Protein AF-A0A833LKT5-F1 (afdb_monomer)

Foldseek 3Di:
DEAPDKDFLQADDDDDDQFPDPPPPPPPDPDPDDPVSVVVLVVQLVVQLVVCVVVVADNVRSNCSHPVVDMDGPVVCCVRRVDPDHANDPQRVLVSQAQDWDQDPNDTDGDHRNPDDDDDDDDDPVSVVVVQLLQLQLLVVLCVLLVVLCVVCVVDPPPCPSNVSNPVSNVSSVVNLVNAQFRVVLVVLLVQLLVLLSVCLVDPDPCPSVVSSLVSNLSSQQRGGDDDPDPDPRHHDPVSSVVVSVVSSCVSVVSVVVVVVVVPPDPPDDFVVLAFFKWFFQDAAQQWGWTATPNDIAIEGEDRDDDGGFIWGFHHDDPRYTYIDRD

Sequence (327 aa):
MAPGTNLGAATPIQMGGFPGLPQPKDDKKEAEPSTAEKKAINDTLAFLRSLAQLRGRDVAFAEKAVREAATLTAEEAFKQGVVEILATDIGDLLRQADGRRVSAAGKERLLATRDAAITHVVPDWRARFLAIIANPNVAFILFLIGVYGILFEFYSPGNFFPGTIGGIALILALVSLSLLPVEYGALGLLVLGIVLMAAEAFTPGIGALGIGGLIAFLIGAFFLFEPEGSTIDLRVSLPLILGAGAVCAGLSFGVLAAALRARRRPPVGGAEELLESTGTVLDWQDGRGRILVHGEIWTARGAAALKAGDRVRIVSRDGLTLAIEPA

Radius of gyration: 38.4 Å; Cα contacts (8 Å, |Δi|>4): 460; chains: 1; bounding box: 78×48×112 Å

Solvent-accessible surface area (backbone atoms only — not comparable to full-atom values): 17968 Å² total; per-residue (Å²): 77,39,82,94,41,72,52,58,53,59,44,81,70,88,88,80,74,76,70,83,62,83,68,75,76,82,72,88,60,89,70,75,73,48,77,65,52,51,48,51,45,52,51,51,34,54,51,44,31,51,53,19,58,78,67,75,30,42,41,68,56,40,41,36,12,32,77,67,44,36,69,37,46,38,66,55,25,44,76,60,42,65,44,94,53,79,26,88,47,72,70,50,40,29,57,73,44,36,74,39,76,43,80,56,95,92,37,82,41,73,37,78,34,77,86,55,86,84,78,86,85,70,82,50,73,64,55,52,50,52,55,49,41,60,30,46,55,50,22,50,51,26,35,50,48,10,54,51,17,42,50,50,24,72,76,45,76,88,51,69,60,41,31,51,54,4,52,54,27,32,54,52,15,53,55,18,49,74,72,44,60,60,28,59,62,22,47,50,32,24,52,48,7,54,50,30,30,54,47,39,77,77,43,99,68,94,49,58,45,35,52,53,9,51,52,32,25,52,54,9,50,59,45,27,30,54,60,83,90,52,96,59,87,50,47,47,52,64,71,57,53,53,50,51,50,49,53,53,48,51,50,46,53,48,51,49,52,50,52,54,51,59,71,67,45,75,73,90,71,60,80,69,58,52,45,74,33,70,28,35,32,65,44,60,55,85,25,35,36,35,29,41,42,97,89,43,84,39,42,33,36,42,68,59,88,57,52,62,70,41,57,28,27,29,75,45,74,58,91,80,33,33,34,38,41,84,97

pLDDT: mean 84.65, std 14.1, range [32.59, 97.0]

Mean predicted aligned error: 14.03 Å

Structure (mmCIF, N/CA/C/O backbone):
data_AF-A0A833LKT5-F1
#
_entry.id   AF-A0A833LKT5-F1
#
loop_
_atom_site.group_PDB
_atom_site.id
_atom_site.type_symbol
_atom_site.label_atom_id
_atom_site.label_alt_id
_atom_site.label_comp_id
_atom_site.label_asym_id
_atom_site.label_entity_id
_atom_site.label_seq_id
_atom_site.pdbx_PDB_ins_code
_atom_site.Cartn_x
_atom_site.Cartn_y
_atom_site.Cartn_z
_atom_site.occupancy
_atom_site.B_iso_or_equiv
_atom_site.auth_seq_id
_atom_site.auth_comp_id
_atom_site.auth_asym_id
_atom_site.auth_atom_id
_atom_site.pdbx_PDB_model_num
ATOM 1 N N . MET A 1 1 ? -15.474 -5.951 30.076 1.00 94.19 1 MET A N 1
ATOM 2 C CA . MET A 1 1 ? -14.076 -5.909 29.588 1.00 94.19 1 MET A CA 1
ATOM 3 C C . MET A 1 1 ? -13.406 -7.243 29.848 1.00 94.19 1 MET A C 1
ATOM 5 O O . MET A 1 1 ? -13.806 -7.912 30.793 1.00 94.19 1 MET A O 1
ATOM 9 N N . ALA A 1 2 ? -12.421 -7.622 29.033 1.00 94.38 2 ALA A N 1
ATOM 10 C CA . ALA A 1 2 ? -11.589 -8.796 29.296 1.00 94.38 2 ALA A CA 1
ATOM 11 C C . ALA A 1 2 ? -10.355 -8.414 30.135 1.00 94.38 2 ALA A C 1
ATOM 13 O O . ALA A 1 2 ? -9.862 -7.290 29.986 1.00 94.38 2 ALA A O 1
ATOM 14 N N . PRO A 1 3 ? -9.838 -9.294 31.011 1.00 93.56 3 PRO A N 1
ATOM 15 C CA . PRO A 1 3 ? -8.573 -9.050 31.705 1.00 93.56 3 PRO A CA 1
ATOM 16 C C . PRO A 1 3 ? -7.436 -8.717 30.725 1.00 93.56 3 PRO A C 1
ATOM 18 O O . PRO A 1 3 ? -7.368 -9.281 29.636 1.00 93.56 3 PRO A O 1
ATOM 21 N N . GLY A 1 4 ? -6.563 -7.776 31.096 1.00 91.44 4 GLY A N 1
ATOM 22 C CA . GLY A 1 4 ? -5.471 -7.300 30.231 1.00 91.44 4 GLY A CA 1
ATOM 23 C C . GLY A 1 4 ? -5.870 -6.260 29.172 1.00 91.44 4 GLY A C 1
ATOM 24 O O . GLY A 1 4 ? -5.022 -5.853 28.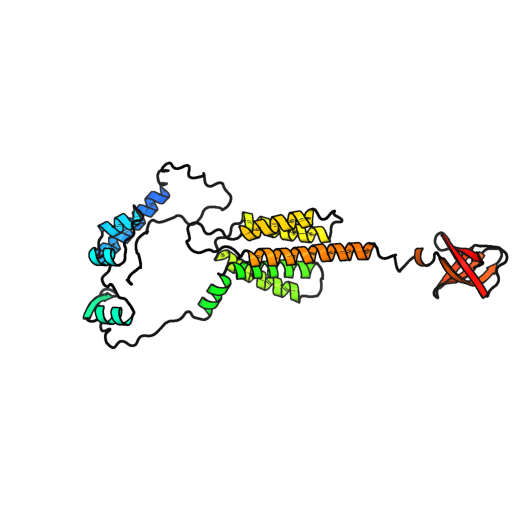385 1.00 91.44 4 GLY A O 1
ATOM 25 N N . THR A 1 5 ? -7.128 -5.802 29.150 1.00 94.38 5 THR A N 1
ATOM 26 C CA . THR A 1 5 ? -7.574 -4.683 28.294 1.00 94.38 5 THR A CA 1
ATOM 27 C C . THR A 1 5 ? -7.574 -3.350 29.047 1.00 94.38 5 THR A C 1
ATOM 29 O O . THR A 1 5 ? -7.576 -3.319 30.282 1.00 94.38 5 THR A O 1
ATOM 32 N N . ASN A 1 6 ? -7.577 -2.242 28.305 1.00 93.44 6 ASN A N 1
ATOM 33 C CA . ASN A 1 6 ? -7.626 -0.879 28.833 1.00 93.44 6 ASN A CA 1
ATOM 34 C C . ASN A 1 6 ? -8.746 -0.059 28.168 1.00 93.44 6 ASN A C 1
ATOM 36 O O . ASN A 1 6 ? -9.311 -0.462 27.150 1.00 93.44 6 ASN A O 1
ATOM 40 N N . LEU A 1 7 ? -9.112 1.063 28.790 1.00 92.69 7 LEU A N 1
ATOM 41 C CA . LEU A 1 7 ? -10.062 2.040 28.248 1.00 92.69 7 LEU A CA 1
ATOM 42 C C . LEU A 1 7 ? -9.669 3.464 28.666 1.00 92.69 7 LEU A C 1
ATOM 44 O O . LEU A 1 7 ? -9.005 3.641 29.686 1.00 92.69 7 LEU A O 1
ATOM 48 N N . GLY A 1 8 ? -10.107 4.475 27.916 1.00 92.38 8 GLY A N 1
ATOM 49 C CA . GLY A 1 8 ? -9.803 5.883 28.187 1.00 92.38 8 GLY A CA 1
ATOM 50 C C . GLY A 1 8 ? -9.151 6.550 26.982 1.00 92.38 8 GLY A C 1
ATOM 51 O O . GLY A 1 8 ? -9.550 6.252 25.859 1.00 92.38 8 GLY A O 1
ATOM 52 N N . ALA A 1 9 ? -8.178 7.436 27.223 1.00 89.06 9 ALA A N 1
ATOM 53 C CA . ALA A 1 9 ? -7.444 8.182 26.191 1.00 89.06 9 ALA A CA 1
ATOM 54 C C . ALA A 1 9 ? -8.375 8.803 25.129 1.00 89.06 9 ALA A C 1
ATOM 56 O O . ALA A 1 9 ? -8.204 8.615 23.929 1.00 89.06 9 ALA A O 1
ATOM 57 N N . ALA A 1 10 ? -9.397 9.525 25.590 1.00 89.00 10 ALA A N 1
ATOM 58 C CA . ALA A 1 10 ? -10.459 10.078 24.751 1.00 89.00 10 ALA A CA 1
ATOM 59 C C . ALA A 1 10 ? -10.218 11.550 24.372 1.00 89.00 10 ALA A C 1
ATOM 61 O O . ALA A 1 10 ? -11.156 12.267 24.020 1.00 89.00 10 ALA A O 1
ATOM 62 N N . THR A 1 11 ? -8.978 12.027 24.491 1.00 87.88 11 THR A N 1
ATOM 63 C CA . THR A 1 11 ? -8.600 13.383 24.088 1.00 87.88 11 THR A CA 1
ATOM 64 C C . THR A 1 11 ? -8.736 13.515 22.568 1.00 87.88 11 THR A C 1
ATOM 66 O O . THR A 1 11 ? -8.118 12.735 21.840 1.00 87.88 11 THR A O 1
ATOM 69 N N . PRO A 1 12 ? -9.537 14.469 22.057 1.00 84.81 12 PRO A N 1
ATOM 70 C CA . PRO A 1 12 ? -9.685 14.655 20.622 1.00 84.81 12 PRO A CA 1
ATOM 71 C C . PRO A 1 12 ? -8.367 15.154 20.026 1.00 84.81 12 PRO A C 1
ATOM 73 O O . PRO A 1 12 ? -7.816 16.155 20.480 1.00 84.81 12 PRO A O 1
ATOM 76 N N . ILE A 1 13 ? -7.887 14.467 18.992 1.00 79.06 13 ILE A N 1
ATOM 77 C CA . ILE A 1 13 ? -6.723 14.872 18.202 1.00 79.06 13 ILE A CA 1
ATOM 78 C C . ILE A 1 13 ? -7.181 15.346 16.826 1.00 79.06 13 ILE A C 1
ATOM 80 O O . ILE A 1 13 ? -8.109 14.790 16.233 1.00 79.06 13 ILE A O 1
ATOM 84 N N . GLN A 1 14 ? -6.544 16.394 16.313 1.00 67.38 14 GLN A N 1
ATOM 85 C CA . GLN A 1 14 ? -6.834 16.891 14.977 1.00 67.38 14 GLN A CA 1
ATOM 86 C C . GLN A 1 14 ? -6.119 16.009 13.947 1.00 67.38 14 GLN A C 1
ATOM 88 O O . GLN A 1 14 ? -4.921 16.138 13.732 1.00 67.38 14 GLN A O 1
ATOM 93 N N . MET A 1 15 ? -6.866 15.108 13.310 1.00 53.25 15 MET A N 1
ATOM 94 C CA . MET A 1 15 ? -6.391 14.335 12.160 1.00 53.25 15 MET A CA 1
ATOM 95 C C . MET A 1 15 ? -6.479 15.219 10.912 1.00 53.25 15 MET A C 1
ATOM 97 O O . MET A 1 15 ? -7.568 15.411 10.369 1.00 53.25 15 MET A O 1
ATOM 101 N N . GLY A 1 16 ? -5.357 15.797 10.480 1.00 41.69 16 GLY A N 1
ATOM 102 C CA . GLY A 1 16 ? -5.285 16.557 9.230 1.00 41.69 16 GLY A CA 1
ATOM 103 C C . GLY A 1 16 ? -4.491 17.857 9.325 1.00 41.69 16 GLY A C 1
ATOM 104 O O . GLY A 1 16 ? -5.027 18.907 9.681 1.00 41.69 16 GLY A O 1
ATOM 105 N N . GLY A 1 17 ? -3.232 17.784 8.902 1.00 47.22 17 GLY A N 1
ATOM 106 C CA . GLY A 1 17 ? -2.436 18.897 8.387 1.00 47.22 17 GLY A CA 1
ATOM 107 C C . GLY A 1 17 ? -1.942 18.544 6.980 1.00 47.22 17 GLY A C 1
ATOM 108 O O . GLY A 1 17 ? -1.921 17.372 6.614 1.00 47.22 17 GLY A O 1
ATOM 109 N N . PHE A 1 18 ? -1.577 19.535 6.160 1.00 34.91 18 PHE A N 1
ATOM 110 C CA . PHE A 1 18 ? -0.905 19.253 4.886 1.00 34.91 18 PHE A CA 1
ATOM 111 C C . PHE A 1 18 ? 0.461 18.607 5.174 1.00 34.91 18 PHE A C 1
ATOM 113 O O . PHE A 1 18 ? 1.295 19.263 5.808 1.00 34.91 18 PHE A O 1
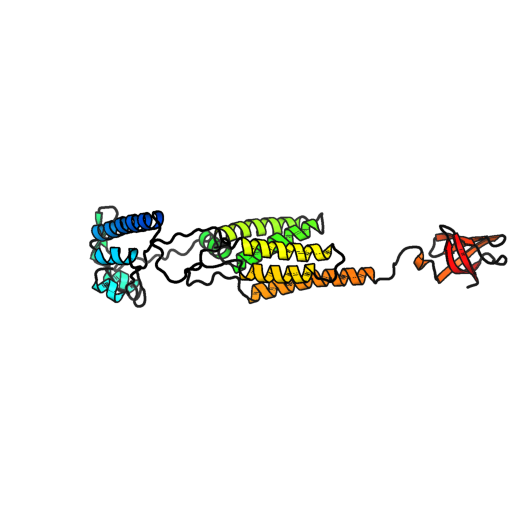ATOM 120 N N . PRO A 1 19 ? 0.721 17.374 4.706 1.00 40.34 19 PRO A N 1
ATOM 121 C CA . PRO A 1 19 ? 2.006 16.730 4.923 1.00 40.34 19 PRO A CA 1
ATOM 122 C C . PRO A 1 19 ? 3.091 17.454 4.115 1.00 40.34 19 PRO A C 1
ATOM 124 O O . PRO A 1 19 ? 2.941 17.653 2.906 1.00 40.34 19 PRO A O 1
ATOM 127 N N . GLY A 1 20 ? 4.159 17.910 4.776 1.00 44.09 20 GLY A N 1
ATOM 128 C CA . GLY A 1 20 ? 5.310 18.560 4.129 1.00 44.09 20 GLY A CA 1
ATOM 129 C C . GLY A 1 20 ? 5.506 20.058 4.399 1.00 44.09 20 GLY A C 1
ATOM 130 O O . GLY A 1 20 ? 6.539 20.604 4.009 1.00 44.09 20 GLY A O 1
ATOM 131 N N . LEU A 1 21 ? 4.598 20.732 5.113 1.00 37.53 21 LEU A N 1
ATOM 132 C CA . LEU A 1 21 ? 5.006 21.927 5.861 1.00 37.53 21 LEU A CA 1
ATOM 133 C C . LEU A 1 21 ? 5.737 21.443 7.117 1.00 37.53 21 LEU A C 1
ATOM 135 O O . LEU A 1 21 ? 5.265 20.484 7.730 1.00 37.53 21 LEU A O 1
ATOM 139 N N . PRO A 1 22 ? 6.866 22.056 7.522 1.00 33.09 22 PRO A N 1
ATOM 140 C CA . PRO A 1 22 ? 7.436 21.759 8.820 1.00 33.09 22 PRO A CA 1
ATOM 141 C C . PRO A 1 22 ? 6.351 22.055 9.855 1.00 33.09 22 PRO A C 1
ATOM 143 O O . PRO A 1 22 ? 6.051 23.221 10.120 1.00 33.09 22 PRO A O 1
ATOM 146 N N . GLN A 1 23 ? 5.750 21.009 10.428 1.00 41.81 23 GLN A N 1
ATOM 147 C CA . GLN A 1 23 ? 5.179 21.144 11.755 1.00 41.81 23 GLN A CA 1
ATOM 148 C C . GLN A 1 23 ? 6.336 21.689 12.597 1.00 41.81 23 GLN A C 1
ATOM 150 O O . GLN A 1 23 ? 7.443 21.132 12.514 1.00 41.81 23 GLN A O 1
ATOM 155 N N . PRO A 1 24 ? 6.169 22.834 13.284 1.00 32.59 24 PRO A N 1
ATOM 156 C CA . PRO A 1 24 ? 7.215 23.312 14.164 1.00 32.59 24 PRO A CA 1
ATOM 157 C C . PRO A 1 24 ? 7.549 22.135 15.067 1.00 32.59 24 PRO A C 1
ATOM 159 O O . PRO A 1 24 ? 6.656 21.579 15.700 1.00 32.59 24 PRO A O 1
ATOM 162 N N . LYS A 1 25 ? 8.810 21.683 15.019 1.00 35.56 25 LYS A N 1
ATOM 163 C CA . LYS A 1 25 ? 9.300 20.665 15.940 1.00 35.56 25 LYS A CA 1
ATOM 164 C C . LYS A 1 25 ? 8.821 21.100 17.313 1.00 35.56 25 LYS A C 1
ATOM 166 O O . LYS A 1 25 ? 9.143 22.216 17.720 1.00 35.56 25 LYS A O 1
ATOM 171 N N . ASP A 1 26 ? 8.033 20.249 17.962 1.00 39.25 26 ASP A N 1
ATOM 172 C CA . ASP A 1 26 ? 7.662 20.406 19.358 1.00 39.25 26 ASP A CA 1
ATOM 173 C C . ASP A 1 26 ? 8.947 20.349 20.189 1.00 39.25 26 ASP A C 1
ATOM 175 O O . ASP A 1 26 ? 9.343 19.329 20.760 1.00 39.25 26 ASP A O 1
ATOM 179 N N . ASP A 1 27 ? 9.634 21.485 20.238 1.00 34.91 27 ASP A N 1
ATOM 180 C CA . ASP A 1 27 ? 10.618 21.817 21.241 1.00 34.91 27 ASP A CA 1
ATOM 181 C C . ASP A 1 27 ? 9.855 21.957 22.555 1.00 34.91 27 ASP A C 1
ATOM 183 O O . ASP A 1 27 ? 9.524 23.061 22.966 1.00 34.91 27 ASP A O 1
ATOM 187 N N . LYS A 1 28 ? 9.544 20.813 23.181 1.00 39.94 28 LYS A N 1
ATOM 188 C CA . LYS A 1 28 ? 9.267 20.590 24.613 1.00 39.94 28 LYS A CA 1
ATOM 189 C C . LYS A 1 28 ? 8.954 21.847 25.443 1.00 39.94 28 LYS A C 1
ATOM 191 O O . LYS A 1 28 ? 9.624 22.125 26.440 1.00 39.94 28 LYS A O 1
ATOM 196 N N . LYS A 1 29 ? 7.914 22.579 25.065 1.00 35.50 29 LYS A N 1
ATOM 197 C CA . LYS A 1 29 ? 7.266 23.622 25.853 1.00 35.50 29 LYS A CA 1
ATOM 198 C C . LYS A 1 29 ? 5.806 23.572 25.470 1.00 35.50 29 LYS A C 1
ATOM 200 O O . LYS A 1 29 ? 5.492 23.688 24.295 1.00 35.50 29 LYS A O 1
ATOM 205 N N . GLU A 1 30 ? 4.967 23.342 26.471 1.00 40.84 30 GLU A N 1
ATOM 206 C CA . GLU A 1 30 ? 3.508 23.338 26.404 1.00 40.84 30 GLU A CA 1
ATOM 207 C C . GLU A 1 30 ? 3.017 24.511 25.544 1.00 40.84 30 GLU A C 1
ATOM 209 O O . GLU A 1 30 ? 2.895 25.642 26.016 1.00 40.84 30 GLU A O 1
ATOM 214 N N . ALA A 1 31 ? 2.786 24.262 24.253 1.00 51.91 31 ALA A N 1
ATOM 215 C CA . ALA A 1 31 ? 2.048 25.189 23.424 1.00 51.91 31 ALA A CA 1
ATOM 216 C C . ALA A 1 31 ? 0.627 25.193 23.985 1.00 51.91 31 ALA A C 1
ATOM 218 O O . ALA A 1 31 ? -0.001 24.139 24.106 1.00 51.91 31 ALA A O 1
ATOM 219 N N . GLU A 1 32 ? 0.144 26.362 24.411 1.00 59.94 32 GLU A N 1
ATOM 220 C CA . GLU A 1 32 ? -1.237 26.473 24.857 1.00 59.94 32 GLU A CA 1
ATOM 221 C C . GLU A 1 32 ? -2.169 25.932 23.766 1.00 59.94 32 GLU A C 1
ATOM 223 O O . GLU A 1 32 ? -2.012 26.322 22.604 1.00 59.94 32 GLU A O 1
ATOM 228 N N . PRO A 1 33 ? -3.157 25.090 24.124 1.00 64.56 33 PRO A N 1
ATOM 229 C CA . PRO A 1 33 ? -4.022 24.490 23.129 1.00 64.56 33 PRO A CA 1
ATOM 230 C C . PRO A 1 33 ? -4.726 25.588 22.338 1.00 64.56 33 PRO A C 1
ATOM 232 O O . PRO A 1 33 ? -5.210 26.580 22.909 1.00 64.56 33 PRO A O 1
ATOM 235 N N . SER A 1 34 ? -4.767 25.428 21.018 1.00 78.56 34 SER A N 1
ATOM 236 C CA . SER A 1 34 ? -5.376 26.412 20.132 1.00 78.56 34 SER A CA 1
ATOM 237 C C . SER A 1 34 ? -6.845 26.635 20.510 1.00 78.56 34 SER A C 1
ATOM 239 O O . SER A 1 34 ? -7.502 25.795 21.130 1.00 78.56 34 SER A O 1
ATOM 241 N N . THR A 1 35 ? -7.422 27.779 20.133 1.00 79.00 35 THR A N 1
ATOM 242 C CA . THR A 1 35 ? -8.847 28.046 20.406 1.00 79.00 35 THR A CA 1
ATOM 243 C C . THR A 1 35 ? -9.757 26.958 19.817 1.00 79.00 35 THR A C 1
ATOM 245 O O . THR A 1 35 ? -10.810 26.670 20.385 1.00 79.00 35 THR A O 1
ATOM 248 N N . ALA A 1 36 ? -9.358 26.336 18.701 1.00 80.31 36 ALA A N 1
ATOM 249 C CA . ALA A 1 36 ? -10.074 25.215 18.099 1.00 80.31 36 ALA A CA 1
ATOM 250 C C . ALA A 1 36 ? -9.958 23.936 18.947 1.00 80.31 36 ALA A C 1
ATOM 252 O O . ALA A 1 36 ? -10.982 23.331 19.258 1.00 80.31 36 ALA A O 1
ATOM 253 N N . GLU A 1 37 ? -8.756 23.581 19.408 1.00 81.38 37 GLU A N 1
ATOM 254 C CA . GLU A 1 37 ? -8.536 22.440 20.312 1.00 81.38 37 GLU A CA 1
ATOM 255 C C . GLU A 1 37 ? -9.285 22.609 21.634 1.00 81.38 37 GLU A C 1
ATOM 257 O 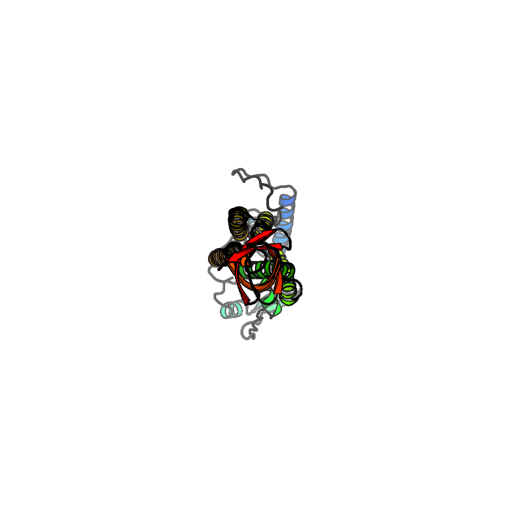O . GLU A 1 37 ? -9.997 21.705 22.064 1.00 81.38 37 GLU A O 1
ATOM 262 N N . LYS A 1 38 ? -9.216 23.795 22.254 1.00 85.88 38 LYS A N 1
ATOM 263 C CA . LYS A 1 38 ? -9.964 24.108 23.483 1.00 85.88 38 LYS A CA 1
ATOM 264 C C . LYS A 1 38 ? -11.472 23.907 23.279 1.00 85.88 38 LYS A C 1
ATOM 266 O O . LYS A 1 38 ? -12.146 23.396 24.173 1.00 85.88 38 LYS A O 1
ATOM 271 N N . LYS A 1 39 ? -12.019 24.279 22.113 1.00 87.19 39 LYS A N 1
ATOM 272 C CA . LYS A 1 39 ? -13.432 24.030 21.774 1.00 87.19 39 LYS A CA 1
ATOM 273 C C . LYS A 1 39 ? -13.727 22.539 21.614 1.00 87.19 39 LYS A C 1
ATOM 275 O O . LYS A 1 39 ? -14.688 22.072 22.216 1.00 87.19 39 LYS A O 1
ATOM 280 N N . ALA A 1 40 ? -12.901 21.807 20.869 1.00 88.56 40 ALA A N 1
ATOM 281 C CA . ALA A 1 40 ? -13.071 20.369 20.656 1.00 88.56 40 ALA A CA 1
ATOM 282 C C . ALA A 1 40 ? -13.003 19.577 21.974 1.00 88.56 40 ALA A C 1
ATOM 284 O O . ALA A 1 40 ? -13.847 18.715 22.221 1.00 88.56 40 ALA A O 1
ATOM 285 N N . ILE A 1 41 ? -12.053 19.912 22.853 1.00 89.69 41 ILE A N 1
ATOM 286 C CA . ILE A 1 41 ? -11.917 19.324 24.192 1.00 89.69 41 ILE A CA 1
ATOM 287 C C . ILE A 1 41 ? -13.172 19.589 25.022 1.00 89.69 41 ILE A C 1
ATOM 289 O O . ILE A 1 41 ? -13.723 18.659 25.603 1.00 89.69 41 ILE A O 1
ATOM 293 N N . ASN A 1 42 ? -13.642 20.838 25.080 1.00 91.06 42 ASN A N 1
ATOM 294 C CA . ASN A 1 42 ? -14.810 21.185 25.891 1.00 91.06 42 ASN A CA 1
ATOM 295 C C . ASN A 1 42 ? -16.102 20.533 25.372 1.00 91.06 42 ASN A C 1
ATOM 297 O O . ASN A 1 42 ? -16.922 20.105 26.182 1.00 91.06 42 ASN A O 1
ATOM 301 N N . ASP A 1 43 ? -16.272 20.423 24.053 1.00 92.62 43 ASP A N 1
ATOM 302 C CA . ASP A 1 43 ? -17.422 19.744 23.444 1.00 92.62 43 ASP A CA 1
ATOM 303 C C . ASP A 1 43 ? -17.397 18.232 23.726 1.00 92.62 43 ASP A C 1
ATOM 305 O O . ASP A 1 43 ? -18.354 17.670 24.263 1.00 92.62 43 ASP A O 1
ATOM 309 N N . THR A 1 44 ? -16.246 17.590 23.497 1.00 92.88 44 THR A N 1
ATOM 310 C CA . THR A 1 44 ? -16.031 16.161 23.789 1.00 92.88 44 THR A CA 1
ATOM 311 C C . THR A 1 44 ? -16.238 15.858 25.273 1.00 92.88 44 THR A C 1
ATOM 313 O O . THR A 1 44 ? -16.865 14.859 25.632 1.00 92.88 44 THR A O 1
ATOM 316 N N . LEU A 1 45 ? -15.759 16.745 26.149 1.00 93.44 45 LEU A N 1
ATOM 317 C CA . LEU A 1 45 ? -15.949 16.649 27.590 1.00 93.44 45 LEU A CA 1
ATOM 318 C C . LEU A 1 45 ? -17.431 16.710 27.968 1.00 93.44 45 LEU A C 1
ATOM 320 O O . LEU A 1 45 ? -17.899 15.863 28.729 1.00 93.44 45 LEU A O 1
ATOM 324 N N . ALA A 1 46 ? -18.170 17.695 27.451 1.00 93.25 46 ALA A N 1
ATOM 325 C CA . ALA A 1 46 ? -19.600 17.827 27.710 1.00 93.25 46 ALA A CA 1
ATOM 326 C C . ALA A 1 46 ? -20.363 16.578 27.240 1.00 93.25 46 ALA A C 1
ATOM 328 O O . ALA A 1 46 ? -21.201 16.046 27.974 1.00 93.25 46 ALA A O 1
ATOM 329 N N . PHE A 1 47 ? -20.011 16.061 26.061 1.00 94.25 47 PHE A N 1
ATOM 330 C CA . PHE A 1 47 ? -20.593 14.850 25.502 1.00 94.25 47 PHE A CA 1
ATOM 331 C C . PHE A 1 47 ? -20.326 13.613 26.373 1.00 94.25 47 PHE A C 1
ATOM 333 O O . PHE A 1 47 ? -21.278 12.972 26.826 1.00 94.25 47 PHE A O 1
ATOM 340 N N . LEU A 1 48 ? -19.064 13.300 26.686 1.00 93.25 48 LEU A N 1
ATOM 341 C CA . LEU A 1 48 ? -18.719 12.128 27.502 1.00 93.25 48 LEU A CA 1
ATOM 342 C C . LEU A 1 48 ? -19.274 12.216 28.924 1.00 93.25 48 LEU A C 1
ATOM 344 O O . LEU A 1 48 ? -19.779 11.224 29.452 1.00 93.25 48 LEU A O 1
ATOM 348 N N . ARG A 1 49 ? -19.270 13.412 29.520 1.00 93.88 49 ARG A N 1
ATOM 349 C CA . ARG A 1 49 ? -19.913 13.668 30.812 1.00 93.88 49 ARG A CA 1
ATOM 350 C C . ARG A 1 49 ? -21.411 13.377 30.767 1.00 93.88 49 ARG A C 1
ATOM 352 O O . ARG A 1 49 ? -21.918 12.713 31.670 1.00 93.88 49 ARG A O 1
ATOM 359 N N . SER A 1 50 ? -22.108 13.825 29.721 1.00 94.25 50 SER A N 1
ATOM 360 C CA . SER A 1 50 ? -23.544 13.567 29.556 1.00 94.25 50 SER A CA 1
ATOM 361 C C . SER A 1 50 ? -23.852 12.069 29.430 1.00 94.25 50 SER A C 1
ATOM 363 O O . SER A 1 50 ? -24.799 11.581 30.046 1.00 94.25 50 SER A O 1
ATOM 365 N N . LEU A 1 51 ? -23.010 11.311 28.716 1.00 92.62 51 LEU A N 1
ATOM 366 C CA . LEU A 1 51 ? -23.145 9.859 28.582 1.00 92.62 51 LEU A CA 1
ATOM 367 C C . LEU A 1 51 ? -22.889 9.136 29.904 1.00 92.62 51 LEU A C 1
ATOM 369 O O . LEU A 1 51 ? -23.651 8.236 30.263 1.00 92.62 51 LEU A O 1
ATOM 373 N N . ALA A 1 52 ? -21.852 9.542 30.642 1.00 92.88 52 ALA A N 1
ATOM 374 C CA . ALA A 1 52 ? -21.553 8.977 31.950 1.00 92.88 52 ALA A CA 1
ATOM 375 C C . ALA A 1 52 ? -22.719 9.204 32.924 1.00 92.88 52 ALA A C 1
ATOM 377 O O . ALA A 1 52 ? -23.169 8.261 33.569 1.00 92.88 52 ALA A O 1
ATOM 378 N N . GLN A 1 53 ? -23.287 10.413 32.956 1.00 93.69 53 GLN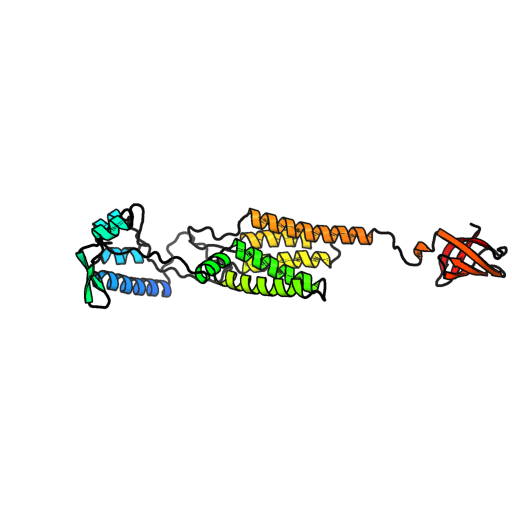 A N 1
ATOM 379 C CA . GLN A 1 53 ? -24.461 10.733 33.774 1.00 93.69 53 GLN A CA 1
ATOM 380 C C . GLN A 1 53 ? -25.695 9.922 33.365 1.00 93.69 53 GLN A C 1
ATOM 382 O O . GLN A 1 53 ? -26.346 9.326 34.221 1.00 93.69 53 GLN A O 1
ATOM 387 N N . LEU A 1 54 ? -25.984 9.841 32.062 1.00 90.81 54 LEU A N 1
ATOM 388 C CA . LEU A 1 54 ? -27.117 9.080 31.530 1.00 90.81 54 LEU A CA 1
ATOM 389 C C . LEU A 1 54 ? -27.045 7.590 31.899 1.00 90.81 54 LEU A C 1
ATOM 391 O O . LEU A 1 54 ? -28.073 6.933 32.046 1.00 90.81 54 LEU A O 1
ATOM 395 N N . ARG A 1 55 ? -25.830 7.046 32.024 1.00 89.56 55 ARG A N 1
ATOM 396 C CA . ARG A 1 55 ? -25.578 5.630 32.322 1.00 89.56 55 ARG A CA 1
ATOM 397 C C . ARG A 1 55 ? -25.206 5.361 33.784 1.00 89.56 55 ARG A C 1
ATOM 399 O O . ARG A 1 55 ? -24.945 4.207 34.111 1.00 89.56 55 ARG A O 1
ATOM 406 N N . GLY A 1 56 ? -25.179 6.383 34.644 1.00 90.62 56 GLY A N 1
ATOM 407 C CA . GLY A 1 56 ? -24.784 6.249 36.051 1.00 90.62 56 GLY A CA 1
ATOM 408 C C . GLY A 1 56 ? -23.335 5.780 36.244 1.00 90.62 56 GLY A C 1
ATOM 409 O O . GLY A 1 56 ? -23.066 4.972 37.129 1.00 90.62 56 GLY A O 1
ATOM 410 N N . ARG A 1 57 ? -22.420 6.233 35.382 1.00 93.38 57 ARG A N 1
ATOM 411 C CA . ARG A 1 57 ? -20.986 5.890 35.370 1.00 93.38 57 ARG A CA 1
ATOM 412 C C . ARG A 1 57 ? -20.143 6.992 36.008 1.00 93.38 57 ARG A C 1
ATOM 414 O O . ARG A 1 57 ? -20.632 8.104 36.206 1.00 93.38 57 ARG A O 1
ATOM 421 N N . ASP A 1 58 ? -18.876 6.694 36.300 1.00 93.81 58 ASP A N 1
ATOM 422 C CA . ASP A 1 58 ? -17.944 7.672 36.875 1.00 93.81 58 ASP A CA 1
ATOM 423 C C . ASP A 1 58 ? -17.723 8.859 35.923 1.00 93.81 58 ASP A C 1
ATOM 425 O O . ASP A 1 58 ? -17.051 8.776 34.890 1.00 93.81 58 ASP A O 1
ATOM 429 N N . VAL A 1 59 ? -18.313 9.989 36.302 1.00 94.19 59 VAL A N 1
ATOM 430 C CA . VAL A 1 59 ? -18.223 11.253 35.574 1.00 94.19 59 VAL A CA 1
ATOM 431 C C . VAL A 1 59 ? -16.838 11.884 35.713 1.00 94.19 59 VAL A C 1
ATOM 433 O O . VAL A 1 59 ? -16.364 12.521 34.774 1.00 94.19 59 VAL A O 1
ATOM 436 N N . ALA A 1 60 ? -16.184 11.714 36.865 1.00 94.06 60 ALA A N 1
ATOM 437 C CA . ALA A 1 60 ? -14.864 12.278 37.111 1.00 94.06 60 ALA A CA 1
ATOM 438 C C . ALA A 1 60 ? -13.816 11.582 36.242 1.00 94.06 60 ALA A C 1
ATOM 440 O O . ALA A 1 60 ? -12.958 12.247 35.660 1.00 94.06 60 ALA A O 1
ATOM 441 N N . PHE A 1 61 ? -13.918 10.259 36.088 1.00 94.38 61 PHE A N 1
ATOM 442 C CA . PHE A 1 61 ? -13.077 9.550 35.132 1.00 94.38 61 PHE A CA 1
ATOM 443 C C . PHE A 1 61 ? -13.346 9.997 33.690 1.00 94.38 61 PHE A C 1
ATOM 445 O O . PHE A 1 61 ? -12.392 10.262 32.963 1.00 94.38 61 PHE A O 1
ATOM 452 N N . ALA A 1 62 ? -14.612 10.136 33.277 1.00 92.38 62 ALA A N 1
ATOM 453 C CA . ALA A 1 62 ? -14.946 10.599 31.926 1.00 92.38 62 ALA A CA 1
ATOM 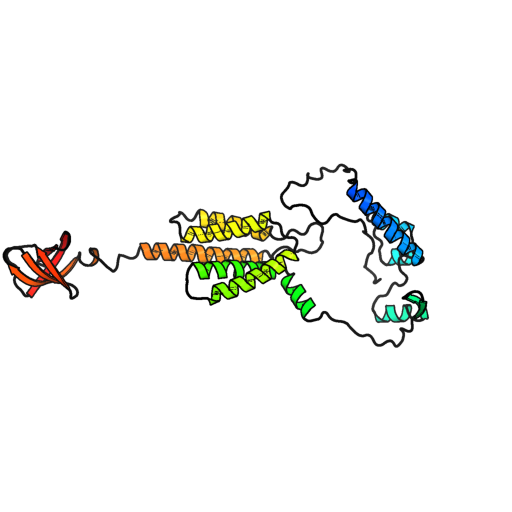454 C C . ALA A 1 62 ? -14.309 11.965 31.601 1.00 92.38 62 ALA A C 1
ATOM 456 O O . ALA A 1 62 ? -13.860 12.186 30.479 1.00 92.38 62 ALA A O 1
ATOM 457 N N . GLU A 1 63 ? -14.210 12.860 32.589 1.00 92.94 63 GLU A N 1
ATOM 458 C CA . GLU A 1 63 ? -13.513 14.138 32.442 1.00 92.94 63 GLU A CA 1
ATOM 459 C C . GLU A 1 63 ? -11.994 13.982 32.307 1.00 92.94 63 GLU A C 1
ATOM 461 O O . GLU A 1 63 ? -11.398 14.534 31.377 1.00 92.94 63 GLU A O 1
ATOM 466 N N . LYS A 1 64 ? -11.370 13.182 33.179 1.00 93.50 64 LYS A N 1
ATOM 467 C CA . LYS A 1 64 ? -9.928 12.894 33.119 1.00 93.50 64 LYS A CA 1
ATOM 468 C C . LYS A 1 64 ? -9.525 12.197 31.820 1.00 93.50 64 LYS A C 1
ATOM 470 O O . LYS A 1 64 ? -8.477 12.504 31.260 1.00 93.50 64 LYS A O 1
ATOM 475 N N . ALA A 1 65 ? -10.366 11.305 31.302 1.00 93.00 65 ALA A N 1
ATOM 476 C CA . ALA A 1 65 ? -10.119 10.597 30.050 1.00 93.00 65 ALA A CA 1
ATOM 477 C C . ALA A 1 65 ? -9.987 11.550 28.849 1.00 93.00 65 ALA A C 1
ATOM 479 O O . ALA A 1 65 ? -9.250 11.239 27.918 1.00 93.00 65 ALA A O 1
ATOM 480 N N . VAL A 1 66 ? -10.673 12.701 28.875 1.00 92.00 66 VAL A N 1
ATOM 481 C CA . VAL A 1 66 ? -10.611 13.720 27.814 1.00 92.00 66 VAL A CA 1
ATOM 482 C C . VAL A 1 66 ? -9.523 14.753 28.084 1.00 92.00 66 VAL A C 1
ATOM 484 O O . VAL A 1 66 ? -8.763 15.082 27.178 1.00 92.00 66 VAL A O 1
ATOM 487 N N . ARG A 1 67 ? -9.442 15.288 29.309 1.00 90.44 67 ARG A N 1
ATOM 488 C CA . ARG A 1 67 ? -8.509 16.379 29.642 1.00 90.44 67 ARG A CA 1
ATOM 489 C C . ARG A 1 67 ? -7.063 15.918 29.795 1.00 90.44 67 ARG A C 1
ATOM 491 O O . ARG A 1 67 ? -6.160 16.642 29.402 1.00 90.44 67 ARG A O 1
ATOM 498 N N . GLU A 1 68 ? -6.861 14.747 30.387 1.00 91.50 68 GLU A N 1
ATOM 499 C CA . GLU A 1 68 ? -5.545 14.244 30.804 1.00 91.50 68 GLU A CA 1
ATOM 500 C C . GLU A 1 68 ? -5.126 12.998 30.007 1.00 91.50 68 GLU A C 1
ATOM 502 O O . GLU A 1 68 ? -4.135 12.358 30.344 1.00 91.50 68 GLU A O 1
ATOM 507 N N . ALA A 1 69 ? -5.903 12.611 28.987 1.00 89.69 69 ALA A N 1
ATOM 508 C CA . ALA A 1 69 ? -5.747 11.349 28.262 1.00 89.69 69 ALA A CA 1
ATOM 509 C C . ALA A 1 69 ? -5.669 10.118 29.195 1.00 89.69 69 ALA A C 1
ATOM 511 O O . ALA A 1 69 ? -5.017 9.121 28.880 1.00 89.69 69 ALA A O 1
ATOM 512 N N . ALA A 1 70 ? -6.336 10.178 30.356 1.00 92.44 70 ALA A N 1
ATOM 513 C CA . ALA A 1 70 ? -6.246 9.137 31.371 1.00 92.44 70 ALA A CA 1
ATOM 514 C C . ALA A 1 70 ? -6.746 7.785 30.840 1.00 92.44 70 ALA A C 1
ATOM 516 O O . ALA A 1 70 ? -7.742 7.707 30.112 1.00 92.44 70 ALA A O 1
ATOM 517 N N . THR A 1 71 ? -6.070 6.711 31.243 1.00 93.38 71 THR A N 1
ATOM 518 C CA . THR A 1 71 ? -6.436 5.328 30.921 1.00 93.38 71 THR A CA 1
ATOM 519 C C . THR A 1 71 ? -6.612 4.520 32.199 1.00 93.38 71 THR A C 1
ATOM 521 O O . THR A 1 71 ? -5.961 4.790 33.206 1.00 93.38 71 THR A O 1
ATOM 524 N N . LEU A 1 72 ? -7.512 3.539 32.163 1.00 95.00 72 LEU A N 1
ATOM 525 C CA . LEU A 1 72 ? -7.711 2.566 33.234 1.00 95.00 72 LEU A CA 1
ATOM 526 C C . LEU A 1 72 ? -7.529 1.158 32.694 1.00 95.00 72 LEU A C 1
ATOM 528 O O . LEU A 1 72 ? -7.933 0.843 31.570 1.00 95.00 72 LEU A O 1
ATOM 532 N N . THR A 1 73 ? -6.980 0.290 33.534 1.00 95.94 73 THR A N 1
ATOM 533 C CA . THR A 1 73 ? -7.030 -1.157 33.322 1.00 95.94 73 THR A CA 1
ATOM 534 C C . THR A 1 73 ? -8.456 -1.678 33.516 1.00 95.94 73 THR A C 1
ATOM 536 O O . THR A 1 73 ? -9.283 -1.060 34.192 1.00 95.94 73 THR A O 1
ATOM 539 N N . ALA A 1 74 ? -8.758 -2.850 32.955 1.00 95.06 74 ALA A N 1
ATOM 540 C CA . ALA A 1 74 ? -10.068 -3.484 33.103 1.00 95.06 74 ALA A CA 1
ATOM 541 C C . ALA A 1 74 ? -10.506 -3.664 34.575 1.00 95.06 74 ALA A C 1
ATOM 543 O O . ALA A 1 74 ? -11.691 -3.541 34.888 1.00 95.06 74 ALA A O 1
ATOM 544 N N . GLU A 1 75 ? -9.560 -3.922 35.484 1.00 94.44 75 GLU A N 1
ATOM 545 C CA . GLU A 1 75 ? -9.829 -4.082 36.918 1.00 94.44 75 GLU A CA 1
ATOM 546 C C . GLU A 1 75 ? -10.145 -2.753 37.609 1.00 94.44 75 GLU A C 1
ATOM 548 O O . GLU A 1 75 ? -11.090 -2.674 38.394 1.00 94.44 75 GLU A O 1
ATOM 553 N N . GLU A 1 76 ? -9.375 -1.702 37.322 1.00 94.75 76 GLU A N 1
ATOM 554 C CA . GLU A 1 76 ? -9.619 -0.366 37.873 1.00 94.75 76 GLU A CA 1
ATOM 555 C C . GLU A 1 76 ? -10.934 0.204 37.354 1.00 94.75 76 GLU A C 1
ATOM 557 O O . GLU A 1 76 ? -11.723 0.728 38.136 1.00 94.75 76 GLU A O 1
ATOM 562 N N . ALA A 1 77 ? -11.208 0.030 36.060 1.00 94.69 77 ALA A N 1
ATOM 563 C CA . ALA A 1 77 ? -12.470 0.417 35.455 1.00 94.69 77 ALA A CA 1
ATOM 564 C C . ALA A 1 77 ? -13.654 -0.271 36.142 1.00 94.69 77 ALA A C 1
ATOM 566 O O . ALA A 1 77 ? -14.633 0.382 36.490 1.00 94.69 77 ALA A O 1
ATOM 567 N N . PHE A 1 78 ? -13.571 -1.577 36.395 1.00 94.62 78 PHE A N 1
ATOM 568 C CA . PHE A 1 78 ? -14.630 -2.282 37.113 1.00 94.62 78 PHE A CA 1
ATOM 569 C C . PHE A 1 78 ? -14.801 -1.750 38.548 1.00 94.62 78 PHE A C 1
ATOM 571 O O . PHE A 1 78 ? -15.922 -1.460 38.965 1.00 94.62 78 PHE A O 1
ATOM 578 N N . LYS A 1 79 ? -13.698 -1.543 39.283 1.00 94.50 79 LYS A N 1
ATOM 579 C CA . LYS A 1 79 ? -13.719 -1.013 40.660 1.00 94.50 79 LYS A CA 1
ATOM 580 C C . LYS A 1 79 ? -14.284 0.407 40.751 1.00 94.50 79 LYS A C 1
ATOM 582 O O . LYS A 1 79 ? -14.989 0.711 41.707 1.00 94.50 79 LYS A O 1
ATOM 587 N N . GLN A 1 80 ? -13.988 1.263 39.775 1.00 93.69 80 GLN A N 1
ATOM 588 C CA . GLN A 1 80 ? -14.447 2.656 39.730 1.00 93.69 80 GLN A CA 1
ATOM 589 C C . GLN A 1 80 ? -15.866 2.804 39.155 1.00 93.69 80 GLN A C 1
ATOM 591 O O . GLN A 1 80 ? -16.384 3.909 39.059 1.00 93.69 80 GLN A O 1
ATOM 596 N N . GLY A 1 81 ? -16.523 1.715 38.741 1.00 92.88 81 GLY A N 1
ATOM 597 C CA . GLY A 1 81 ? -17.841 1.793 38.102 1.00 92.88 81 GLY A CA 1
ATOM 598 C C . GLY A 1 81 ? -17.806 2.277 36.644 1.00 92.88 81 GLY A C 1
ATOM 599 O O . GLY A 1 81 ? -18.866 2.439 36.042 1.00 92.88 81 GLY A O 1
ATOM 600 N N . VAL A 1 82 ? -16.601 2.408 36.075 1.00 94.12 82 VAL A N 1
ATOM 601 C CA . VAL A 1 82 ? -16.219 2.321 34.648 1.00 94.12 82 VAL A CA 1
ATOM 602 C C . VAL A 1 82 ? -17.163 1.529 33.756 1.00 94.12 82 VAL A C 1
ATOM 604 O O . VAL A 1 82 ? -17.800 1.980 32.808 1.00 94.12 82 VAL A O 1
ATOM 607 N N . VAL A 1 83 ? -17.209 0.259 34.133 1.00 94.19 83 VAL A N 1
ATOM 608 C CA . VAL A 1 83 ? -17.798 -0.848 33.404 1.00 94.19 83 VAL A CA 1
ATOM 609 C C . VAL A 1 83 ? -18.469 -1.781 34.398 1.00 94.19 83 VAL A C 1
ATOM 611 O O . VAL A 1 83 ? -18.165 -1.799 35.588 1.00 94.19 83 VAL A O 1
ATOM 614 N N . GLU A 1 84 ? -19.398 -2.577 33.901 1.00 92.69 84 GLU A N 1
ATOM 615 C CA . GLU A 1 84 ? -20.295 -3.394 34.709 1.00 92.69 84 GLU A CA 1
ATOM 616 C C . GLU A 1 84 ? -19.807 -4.816 34.948 1.00 92.69 84 GLU A C 1
ATOM 618 O O . GLU A 1 84 ? -20.298 -5.482 35.865 1.00 92.69 84 GLU A O 1
ATOM 623 N N . ILE A 1 85 ? -18.968 -5.317 34.041 1.00 95.00 85 ILE A N 1
ATOM 624 C CA . ILE A 1 85 ? -18.611 -6.730 33.935 1.00 95.00 85 ILE A CA 1
ATOM 625 C C . ILE A 1 85 ? -17.148 -6.851 33.518 1.00 95.00 85 ILE A C 1
ATOM 627 O O . ILE A 1 85 ? -16.724 -6.286 32.501 1.00 95.00 85 ILE A O 1
ATOM 631 N N . LEU A 1 86 ? -16.409 -7.660 34.272 1.00 95.94 86 LEU A N 1
ATOM 632 C CA . LEU A 1 86 ? -15.117 -8.211 33.889 1.00 95.94 86 LEU A CA 1
ATOM 633 C C . LEU A 1 86 ? -15.335 -9.689 33.536 1.00 95.94 86 LEU A C 1
ATOM 635 O O . LEU A 1 86 ? -15.772 -10.448 34.395 1.00 95.94 86 LEU A O 1
ATOM 639 N N . ALA A 1 87 ? -15.084 -10.082 32.288 1.00 95.56 87 ALA A N 1
ATOM 640 C CA . ALA A 1 87 ? -15.364 -11.435 31.798 1.00 95.56 87 ALA A CA 1
ATOM 641 C C . ALA A 1 87 ? -14.197 -11.984 30.976 1.00 95.56 87 ALA A C 1
ATOM 643 O O . ALA A 1 87 ? -13.614 -11.256 30.174 1.00 95.56 87 ALA A O 1
ATOM 644 N N . THR A 1 88 ? -13.863 -13.261 31.154 1.00 95.25 88 THR A N 1
ATOM 645 C CA . THR A 1 88 ? -12.733 -13.912 30.458 1.00 95.25 88 THR A CA 1
ATOM 646 C C . THR A 1 88 ? -13.063 -14.342 29.035 1.00 95.25 88 THR A C 1
ATOM 648 O O . THR A 1 88 ? -12.178 -14.417 28.188 1.00 95.25 88 THR A O 1
ATOM 651 N N . ASP A 1 89 ? -14.335 -14.619 28.771 1.00 93.12 89 ASP A N 1
ATOM 652 C CA . ASP A 1 89 ? -14.836 -15.095 27.490 1.00 93.12 89 ASP A CA 1
ATOM 653 C C . ASP A 1 89 ? -16.316 -14.718 27.306 1.00 93.12 89 ASP A C 1
ATOM 655 O O . ASP A 1 89 ? -16.959 -14.143 28.191 1.00 93.12 89 ASP A O 1
ATOM 659 N N . ILE A 1 90 ? -16.862 -15.023 26.125 1.00 92.25 90 ILE A N 1
ATOM 660 C CA . ILE A 1 90 ? -18.256 -14.713 25.778 1.00 92.25 90 ILE A CA 1
ATOM 661 C C . ILE A 1 90 ? -19.233 -15.470 26.690 1.00 92.25 90 ILE A C 1
ATOM 663 O O . ILE A 1 90 ? -20.250 -14.909 27.088 1.00 92.25 90 ILE A O 1
ATOM 667 N N . GLY A 1 91 ? -18.936 -16.721 27.049 1.00 92.25 91 GLY A N 1
ATOM 668 C CA . GLY A 1 91 ? -19.801 -17.516 27.918 1.00 92.25 91 GLY A CA 1
ATOM 669 C C . GLY A 1 91 ? -19.881 -16.932 29.328 1.00 92.25 91 GLY A C 1
ATOM 670 O O . GLY A 1 91 ? -20.962 -16.840 29.905 1.00 92.25 91 GLY A O 1
ATOM 671 N N . ASP A 1 92 ? -18.751 -16.487 29.867 1.00 93.31 92 ASP A N 1
ATOM 672 C CA . ASP A 1 92 ? -18.678 -15.809 31.154 1.00 93.31 92 ASP A CA 1
ATOM 673 C C . ASP A 1 92 ? -19.410 -14.466 31.155 1.00 93.31 92 ASP A C 1
ATOM 675 O O . ASP A 1 92 ? -20.208 -14.194 32.054 1.00 93.31 92 ASP A O 1
ATOM 679 N N . LEU A 1 93 ? -19.246 -13.679 30.089 1.00 94.69 93 LEU A N 1
ATOM 680 C CA . LEU A 1 93 ? -19.994 -12.440 29.892 1.00 94.69 93 LEU A CA 1
ATOM 681 C C . LEU A 1 93 ? -21.508 -12.687 29.901 1.00 94.69 93 LEU A C 1
ATOM 683 O O . LEU A 1 93 ? -22.234 -11.979 30.597 1.00 94.69 93 LEU A O 1
ATOM 687 N N . LEU A 1 94 ? -21.990 -13.692 29.162 1.00 94.12 94 LEU A N 1
ATOM 688 C CA . LEU A 1 94 ? -23.419 -14.009 29.079 1.00 94.12 94 LEU A CA 1
ATOM 689 C C . LEU A 1 94 ? -23.984 -14.504 30.414 1.00 94.12 94 LEU A C 1
ATOM 691 O O . LEU A 1 94 ? -25.105 -14.133 30.757 1.00 94.12 94 LEU A O 1
ATOM 695 N N . ARG A 1 95 ? -23.218 -15.277 31.198 1.00 93.31 95 ARG A N 1
ATOM 696 C CA . ARG A 1 95 ? -23.625 -15.682 32.555 1.00 93.31 95 ARG A CA 1
ATOM 697 C C . ARG A 1 95 ? -23.718 -14.492 33.507 1.00 93.31 95 ARG A C 1
ATOM 699 O O . ARG A 1 95 ? -24.682 -14.398 34.256 1.00 93.31 95 ARG A O 1
ATOM 706 N N . GLN A 1 96 ? -22.737 -13.590 33.483 1.00 94.19 96 GLN A N 1
ATOM 707 C CA . GLN A 1 96 ? -22.712 -12.417 34.365 1.00 94.19 96 GLN A CA 1
ATOM 708 C C . GLN A 1 96 ? -23.722 -11.328 33.961 1.00 94.19 96 GLN A C 1
ATOM 710 O O . GLN A 1 96 ? -24.130 -10.523 34.806 1.00 94.19 96 GLN A O 1
ATOM 715 N N . ALA A 1 97 ? -24.091 -11.265 32.678 1.00 94.12 97 ALA A N 1
ATOM 716 C CA . ALA A 1 97 ? -25.078 -10.327 32.147 1.00 94.12 97 ALA A CA 1
ATOM 717 C C . ALA A 1 97 ? -26.529 -10.782 32.373 1.00 94.12 97 ALA A C 1
ATOM 719 O O . ALA A 1 97 ? -27.432 -9.942 32.349 1.00 94.12 97 ALA A O 1
ATOM 720 N N . ASP A 1 98 ? -26.751 -12.076 32.607 1.00 94.31 98 ASP A N 1
ATOM 721 C CA . ASP A 1 98 ? -28.084 -12.646 32.785 1.00 94.31 98 ASP A CA 1
ATOM 722 C C . ASP A 1 98 ? -28.793 -12.027 33.997 1.00 94.31 98 ASP A C 1
ATOM 724 O O . ASP A 1 98 ? -28.204 -11.816 35.058 1.00 94.31 98 ASP A O 1
ATOM 728 N N . GLY A 1 99 ? -30.063 -11.668 33.826 1.00 92.19 99 GLY A N 1
ATOM 729 C CA . GLY A 1 99 ? -30.868 -11.032 34.866 1.00 92.19 99 GLY A CA 1
ATOM 730 C C . GLY A 1 99 ? -30.529 -9.562 35.147 1.00 92.19 99 GLY A C 1
ATOM 731 O O . GLY A 1 99 ? -31.173 -8.945 35.999 1.00 92.19 99 GLY A O 1
ATOM 732 N N . ARG A 1 100 ? -29.571 -8.949 34.437 1.00 91.88 100 ARG A N 1
ATOM 733 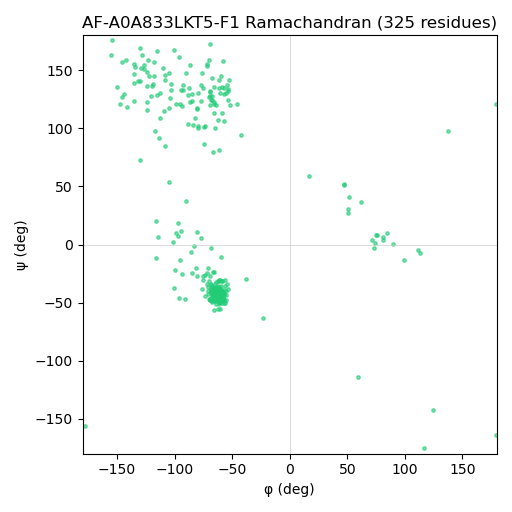C CA . ARG A 1 100 ? -29.321 -7.504 34.558 1.00 91.88 100 ARG A CA 1
ATOM 734 C C . ARG A 1 100 ? -30.384 -6.697 33.818 1.00 91.88 100 ARG A C 1
ATOM 736 O O . ARG A 1 100 ? -30.905 -7.119 32.788 1.00 91.88 100 ARG A O 1
ATOM 743 N N . ARG A 1 101 ? -30.697 -5.508 34.335 1.00 91.12 101 ARG A N 1
ATOM 744 C CA . ARG A 1 101 ? -31.579 -4.541 33.669 1.00 91.12 101 ARG A CA 1
ATOM 745 C C . ARG A 1 101 ? -30.747 -3.545 32.874 1.00 91.12 101 ARG A C 1
ATOM 747 O O . ARG A 1 101 ? -29.754 -3.032 33.386 1.00 91.12 101 ARG A O 1
ATOM 754 N N . VAL A 1 102 ? -31.141 -3.302 31.629 1.00 89.94 102 VAL A N 1
ATOM 755 C CA . VAL A 1 102 ? -30.498 -2.326 30.747 1.00 89.94 102 VAL A CA 1
ATOM 756 C C . VAL A 1 102 ? -31.534 -1.420 30.095 1.00 89.94 102 VAL A C 1
ATOM 758 O O . VAL A 1 102 ? -32.587 -1.872 29.642 1.00 89.94 102 VAL A O 1
ATOM 761 N N . SER A 1 103 ? -31.201 -0.136 29.979 1.00 85.69 103 SER A N 1
ATOM 762 C CA . SER A 1 103 ? -31.999 0.825 29.220 1.00 85.69 103 SER A CA 1
ATOM 763 C C . SER A 1 103 ? -31.658 0.744 27.731 1.00 85.69 103 SER A C 1
ATOM 765 O O . SER A 1 103 ? -30.577 1.171 27.301 1.00 85.69 103 SER A O 1
ATOM 767 N N . ALA A 1 104 ? -32.588 0.202 26.941 1.00 82.94 104 ALA A N 1
ATOM 768 C CA . ALA A 1 104 ? -32.488 0.067 25.490 1.00 82.94 104 ALA A CA 1
ATOM 769 C C . ALA A 1 104 ? -33.688 0.743 24.809 1.00 82.94 104 ALA A C 1
ATOM 771 O O . ALA A 1 104 ? -34.842 0.401 25.076 1.00 82.94 104 ALA A O 1
ATOM 772 N N . ALA A 1 105 ? -33.415 1.704 23.917 1.00 81.88 105 ALA A N 1
ATOM 773 C CA . ALA A 1 105 ? -34.435 2.510 23.233 1.00 81.88 105 ALA A CA 1
ATOM 774 C C . ALA A 1 105 ? -35.454 3.162 24.199 1.00 81.88 105 ALA A C 1
ATOM 776 O O . ALA A 1 105 ? -36.659 3.157 23.948 1.00 81.88 105 ALA A O 1
ATOM 777 N N . GLY A 1 106 ? -34.969 3.670 25.338 1.00 82.69 106 GLY A N 1
ATOM 778 C CA . GLY A 1 106 ? -35.793 4.345 26.349 1.00 82.69 106 GLY A CA 1
ATOM 779 C C . GLY A 1 106 ? -36.668 3.419 27.201 1.00 82.69 106 GLY A C 1
ATOM 780 O O . GLY A 1 106 ? -37.496 3.910 27.962 1.00 82.69 106 GLY A O 1
ATOM 781 N N . LYS A 1 107 ? -36.508 2.093 27.093 1.00 88.81 107 LYS A N 1
ATOM 782 C CA . LYS A 1 107 ? -37.210 1.109 27.927 1.00 88.81 107 LYS A CA 1
ATOM 783 C C . LYS A 1 107 ? -36.211 0.272 28.713 1.00 88.81 107 LYS A C 1
ATOM 785 O O . LYS A 1 107 ? -35.230 -0.214 28.153 1.00 88.81 107 LYS A O 1
ATOM 790 N N . GLU A 1 108 ? -36.510 0.059 29.988 1.00 90.06 108 GLU A N 1
ATOM 791 C CA . GLU A 1 108 ? -35.817 -0.928 30.811 1.00 90.06 108 GLU A CA 1
ATOM 792 C C . GLU A 1 108 ? -36.155 -2.335 30.310 1.00 90.06 108 GLU A C 1
ATOM 794 O O . GLU A 1 108 ? -37.326 -2.708 30.200 1.00 90.06 108 GLU A O 1
ATOM 799 N N . ARG A 1 109 ? -35.127 -3.116 29.979 1.00 92.00 109 ARG A N 1
ATOM 800 C CA . ARG A 1 109 ? -35.251 -4.514 29.563 1.00 92.00 109 ARG A CA 1
ATOM 801 C C . ARG A 1 109 ? -34.391 -5.391 30.455 1.00 92.00 109 ARG A C 1
ATOM 803 O O . ARG A 1 109 ? -33.244 -5.057 30.739 1.00 92.00 109 ARG A O 1
ATOM 810 N N . LEU A 1 110 ? -34.948 -6.522 30.871 1.00 92.75 110 LEU A N 1
ATOM 811 C CA . LEU A 1 110 ? -34.194 -7.572 31.541 1.00 92.75 110 LEU A CA 1
ATOM 812 C C . LEU A 1 110 ? -33.433 -8.382 30.488 1.00 92.75 110 LEU A C 1
ATOM 814 O O . LEU A 1 110 ? -34.022 -8.806 29.492 1.00 92.75 110 LEU A O 1
ATOM 818 N N . LEU A 1 111 ? -32.141 -8.587 30.704 1.00 92.25 111 LEU A N 1
ATOM 819 C CA . LEU A 1 111 ? -31.324 -9.457 29.872 1.00 92.25 111 LEU A CA 1
ATOM 820 C C . LEU A 1 111 ? -31.600 -10.920 30.234 1.00 92.25 111 LEU A C 1
ATOM 822 O O . LEU A 1 111 ? -31.453 -11.309 31.389 1.00 92.25 111 LEU A O 1
ATOM 826 N N . ALA A 1 112 ? -31.994 -11.713 29.240 1.00 93.06 112 ALA A N 1
ATOM 827 C CA . ALA A 1 112 ? -32.099 -13.166 29.330 1.00 93.06 112 ALA A CA 1
ATOM 828 C C . ALA A 1 112 ? -31.044 -13.765 28.394 1.00 93.06 112 ALA A C 1
ATOM 830 O O . ALA A 1 112 ? -31.264 -13.888 27.189 1.00 93.06 112 ALA A O 1
ATOM 831 N N . THR A 1 113 ? -29.861 -14.035 28.936 1.00 92.69 113 THR A N 1
ATOM 832 C CA . THR A 1 113 ? -28.658 -14.398 28.174 1.00 92.69 113 THR A CA 1
ATOM 833 C C . THR A 1 113 ? -28.161 -15.809 28.463 1.00 92.69 113 THR A C 1
ATOM 835 O O . THR A 1 113 ? -27.336 -16.307 27.702 1.00 92.69 113 THR A O 1
ATOM 838 N N . ARG A 1 114 ? -28.672 -16.479 29.507 1.00 84.81 114 ARG A N 1
ATOM 839 C CA . ARG A 1 114 ? -28.212 -17.809 29.946 1.00 84.81 114 ARG A CA 1
ATOM 840 C C . ARG A 1 114 ? -28.276 -18.900 28.869 1.00 84.81 114 ARG A C 1
ATOM 842 O O . ARG A 1 114 ? -27.316 -19.650 28.736 1.00 84.81 114 ARG A O 1
ATOM 849 N N . ASP A 1 115 ? -29.357 -18.932 28.091 1.00 85.44 115 ASP A N 1
ATOM 850 C CA . ASP A 1 115 ? -29.589 -19.906 27.008 1.00 85.44 115 ASP A CA 1
ATOM 851 C C . ASP A 1 115 ? -29.664 -19.229 25.627 1.00 85.44 115 ASP A C 1
ATOM 853 O O . ASP A 1 115 ? -30.250 -19.752 24.677 1.00 85.44 115 ASP A O 1
ATOM 857 N N . ALA A 1 116 ? -29.114 -18.017 25.505 1.00 89.25 116 ALA A N 1
ATOM 858 C CA . ALA A 1 116 ? -29.171 -17.269 24.258 1.00 89.25 116 ALA A CA 1
ATOM 859 C C . ALA A 1 116 ? -28.296 -17.925 23.177 1.00 89.25 116 ALA A C 1
ATOM 861 O O . ALA A 1 116 ? -27.123 -18.230 23.397 1.00 89.25 116 ALA A O 1
ATOM 862 N N . ALA A 1 117 ? -28.853 -18.090 21.975 1.00 89.56 117 ALA A N 1
ATOM 863 C CA . ALA A 1 117 ? -28.099 -18.569 20.824 1.00 89.56 117 ALA A CA 1
ATOM 864 C C . ALA A 1 117 ? -27.079 -17.510 20.373 1.00 89.56 117 ALA A C 1
ATOM 866 O O . ALA A 1 117 ? -27.439 -16.393 19.993 1.00 89.56 117 ALA A O 1
ATOM 867 N N . ILE A 1 118 ? -25.796 -17.869 20.386 1.00 90.31 118 ILE A N 1
ATOM 868 C CA . ILE A 1 118 ? -24.715 -16.985 19.946 1.00 90.31 118 ILE A CA 1
ATOM 869 C C . ILE A 1 118 ? -24.638 -17.034 18.421 1.00 90.31 118 ILE A C 1
ATOM 871 O O . ILE A 1 118 ? -24.343 -18.074 17.837 1.00 90.31 118 ILE A O 1
ATOM 875 N N . THR A 1 119 ? -24.879 -15.893 17.774 1.00 92.69 119 THR A N 1
ATOM 876 C CA . THR A 1 119 ? -24.720 -15.754 16.321 1.00 92.69 119 THR A CA 1
ATOM 877 C C . THR A 1 119 ? -23.508 -14.886 16.024 1.00 92.69 119 THR A C 1
ATOM 879 O O . THR A 1 119 ? -23.488 -13.698 16.345 1.00 92.69 119 THR A O 1
ATOM 882 N N . HIS A 1 120 ? -22.487 -15.476 15.406 1.00 90.06 120 HIS A N 1
ATOM 883 C CA . HIS A 1 120 ? -21.293 -14.744 14.997 1.00 90.06 120 HIS A CA 1
ATOM 884 C C . HIS A 1 120 ? -21.547 -14.006 13.681 1.00 90.06 120 HIS A C 1
ATOM 886 O O . HIS A 1 120 ? -21.755 -14.627 12.640 1.00 90.06 120 HIS A O 1
ATOM 892 N N . VAL A 1 121 ? -21.490 -12.675 13.719 1.00 90.75 121 VAL A N 1
ATOM 893 C CA . VAL A 1 121 ? -21.511 -11.841 12.514 1.00 90.75 121 VAL A CA 1
ATOM 894 C C . VAL A 1 121 ? -20.072 -11.666 12.040 1.00 90.75 121 VAL A C 1
ATOM 896 O O . VAL A 1 121 ? -19.292 -10.935 12.646 1.00 90.75 121 VAL A O 1
ATOM 899 N N . VAL A 1 122 ? -19.703 -12.384 10.982 1.00 90.31 122 VAL A N 1
ATOM 900 C CA . VAL A 1 122 ? -18.386 -12.255 10.343 1.00 90.31 122 VAL A CA 1
ATOM 901 C C . VAL A 1 122 ? -18.397 -11.140 9.292 1.00 90.31 122 VAL A C 1
ATOM 903 O O . VAL A 1 122 ? -19.455 -10.869 8.719 1.00 90.31 122 VAL A O 1
ATOM 906 N N . PRO A 1 123 ? -17.240 -10.519 8.987 1.00 89.69 123 PRO A N 1
ATOM 907 C CA . PRO A 1 123 ? -17.144 -9.545 7.905 1.00 89.69 123 PRO A CA 1
ATOM 908 C C . PRO A 1 123 ? -17.628 -10.146 6.582 1.00 89.69 123 PRO A C 1
ATOM 910 O O . PRO A 1 123 ? -17.196 -11.244 6.196 1.00 89.69 123 PRO A O 1
ATOM 913 N N . ASP A 1 124 ? -18.508 -9.415 5.897 1.00 92.81 124 ASP A N 1
ATOM 914 C CA . ASP A 1 124 ? -19.010 -9.781 4.577 1.00 92.81 124 ASP A CA 1
ATOM 915 C C . ASP A 1 124 ? -17.908 -9.654 3.510 1.00 92.81 124 ASP A C 1
ATOM 917 O O . ASP A 1 124 ? -16.789 -9.196 3.766 1.00 92.81 124 ASP A O 1
ATOM 921 N N . TRP A 1 125 ? -18.194 -10.099 2.286 1.00 92.94 125 TRP A N 1
ATOM 922 C CA . TRP A 1 125 ? -17.200 -10.069 1.211 1.00 92.94 125 TRP A CA 1
ATOM 923 C C . TRP A 1 125 ? -16.731 -8.641 0.892 1.00 92.94 125 TRP A C 1
ATOM 925 O O . TRP A 1 125 ? -15.568 -8.455 0.538 1.00 92.94 125 TRP A O 1
ATOM 935 N N . ARG A 1 126 ? -17.606 -7.636 1.060 1.00 91.94 126 ARG A N 1
ATOM 936 C CA . ARG A 1 126 ? -17.271 -6.224 0.841 1.00 91.94 126 ARG A CA 1
ATOM 937 C C . ARG A 1 126 ? -16.273 -5.743 1.879 1.00 91.94 126 ARG A C 1
ATOM 939 O O . ARG A 1 126 ? -15.241 -5.203 1.502 1.00 91.94 126 ARG A O 1
ATOM 946 N N . ALA A 1 127 ? -16.527 -5.997 3.162 1.00 89.56 127 ALA A N 1
ATOM 947 C CA . ALA A 1 127 ? -15.603 -5.658 4.237 1.00 89.56 127 ALA A CA 1
ATOM 948 C C . ALA A 1 127 ? -14.244 -6.356 4.063 1.00 89.56 127 ALA A C 1
ATOM 950 O O . ALA A 1 127 ? -13.205 -5.733 4.261 1.00 89.56 127 ALA A O 1
ATOM 951 N N . ARG A 1 128 ? -14.229 -7.621 3.619 1.00 90.88 128 ARG A N 1
ATOM 952 C CA . ARG A 1 128 ? -12.980 -8.339 3.303 1.00 90.88 128 ARG A CA 1
ATOM 953 C C . ARG A 1 128 ? -12.227 -7.711 2.134 1.00 90.88 128 ARG A C 1
ATOM 955 O O . ARG A 1 128 ? -11.013 -7.565 2.210 1.00 90.88 128 ARG A O 1
ATOM 962 N N . PHE A 1 129 ? -12.930 -7.329 1.071 1.00 90.19 129 PHE A N 1
ATOM 963 C CA . PHE A 1 129 ? -12.324 -6.646 -0.070 1.00 90.19 129 PHE A CA 1
ATOM 964 C C . PHE A 1 129 ? -11.743 -5.287 0.335 1.00 90.19 129 PHE A C 1
ATOM 966 O O . PHE A 1 129 ? -10.589 -5.002 0.022 1.00 90.19 129 PHE A O 1
ATOM 973 N N . LEU A 1 130 ? -12.500 -4.493 1.100 1.00 87.44 130 LEU A N 1
ATOM 974 C CA . LEU A 1 130 ? -12.041 -3.217 1.651 1.00 87.44 130 LEU A CA 1
ATOM 975 C C . LEU A 1 130 ? -10.796 -3.394 2.531 1.00 87.44 130 LEU A C 1
ATOM 977 O O . LEU A 1 130 ? -9.851 -2.623 2.408 1.00 87.44 130 LEU A O 1
ATOM 981 N N . ALA A 1 131 ? -10.748 -4.445 3.354 1.00 89.06 131 ALA A N 1
ATOM 982 C CA . ALA A 1 131 ? -9.578 -4.758 4.171 1.00 89.06 131 ALA A CA 1
ATOM 983 C C . ALA A 1 131 ? -8.338 -5.125 3.333 1.00 89.06 131 ALA A C 1
ATOM 985 O O . ALA A 1 131 ? -7.219 -4.799 3.722 1.00 89.06 131 ALA A O 1
ATOM 986 N N . ILE A 1 132 ? -8.519 -5.778 2.177 1.00 91.06 132 ILE A N 1
ATOM 987 C CA . ILE A 1 132 ? -7.417 -6.097 1.255 1.00 91.06 132 ILE A CA 1
ATOM 988 C C . ILE A 1 132 ? -6.869 -4.825 0.607 1.00 91.06 132 ILE A C 1
ATOM 990 O O . ILE A 1 132 ? -5.657 -4.628 0.590 1.00 91.06 132 ILE A O 1
ATOM 994 N N . ILE A 1 133 ? -7.736 -3.952 0.086 1.00 90.50 133 ILE A N 1
ATOM 995 C CA . ILE A 1 133 ? -7.286 -2.715 -0.573 1.00 90.50 133 ILE A CA 1
ATOM 996 C C . ILE A 1 133 ? -6.749 -1.685 0.429 1.00 90.50 133 ILE A C 1
ATOM 998 O O . ILE A 1 133 ? -5.906 -0.876 0.058 1.00 90.50 133 ILE A O 1
ATOM 1002 N N . ALA A 1 134 ? -7.172 -1.741 1.694 1.00 89.00 134 ALA A N 1
ATOM 1003 C CA . ALA A 1 134 ? -6.615 -0.942 2.785 1.00 89.00 134 ALA A CA 1
ATOM 1004 C C . ALA A 1 134 ? -5.264 -1.480 3.301 1.00 89.00 134 ALA A C 1
ATOM 1006 O O . ALA A 1 134 ? -4.739 -0.977 4.289 1.00 89.00 134 ALA A O 1
ATOM 1007 N N . ASN A 1 135 ? -4.684 -2.504 2.663 1.00 91.94 135 ASN A N 1
ATOM 1008 C CA . ASN A 1 135 ? -3.341 -2.972 2.983 1.00 91.94 135 ASN A CA 1
ATOM 1009 C C . ASN A 1 135 ? -2.282 -2.136 2.226 1.00 91.94 135 ASN A C 1
ATOM 1011 O O . ASN A 1 135 ? -2.296 -2.139 0.991 1.00 91.94 135 ASN A O 1
ATOM 1015 N N . PRO A 1 136 ? -1.314 -1.503 2.919 1.00 92.88 136 PRO A N 1
ATOM 1016 C CA . PRO A 1 136 ? -0.257 -0.694 2.298 1.00 92.88 136 PRO A CA 1
ATOM 1017 C C . PRO A 1 136 ? 0.540 -1.415 1.203 1.00 92.88 136 PRO A C 1
ATOM 1019 O O . PRO A 1 136 ? 0.859 -0.829 0.170 1.00 92.88 136 PRO A O 1
ATOM 1022 N N . ASN A 1 137 ? 0.829 -2.709 1.381 1.00 94.94 137 ASN A N 1
ATOM 1023 C CA . ASN A 1 137 ? 1.562 -3.495 0.385 1.00 94.94 137 ASN A CA 1
ATOM 1024 C C . ASN A 1 137 ? 0.734 -3.714 -0.884 1.00 94.94 137 ASN A C 1
ATOM 1026 O O . ASN A 1 137 ? 1.259 -3.626 -1.992 1.00 94.94 137 ASN A O 1
ATOM 1030 N N . VAL A 1 138 ? -0.563 -3.993 -0.726 1.00 95.31 138 VAL A N 1
ATOM 1031 C CA . VAL A 1 138 ? -1.479 -4.192 -1.857 1.00 95.31 138 VAL A CA 1
ATOM 1032 C C . VAL A 1 138 ? -1.673 -2.876 -2.600 1.00 95.31 138 VAL A C 1
ATOM 1034 O O . VAL A 1 138 ? -1.567 -2.856 -3.823 1.00 95.31 138 VAL A O 1
ATOM 1037 N N . ALA A 1 139 ? -1.871 -1.777 -1.868 1.00 95.06 139 ALA A N 1
ATOM 1038 C CA . ALA A 1 139 ? -1.955 -0.433 -2.426 1.00 95.06 139 ALA A CA 1
ATOM 1039 C C . ALA A 1 139 ? -0.714 -0.091 -3.267 1.00 95.06 139 ALA A C 1
ATOM 1041 O O . ALA A 1 139 ? -0.840 0.339 -4.413 1.00 95.06 139 ALA A O 1
ATOM 1042 N N . PHE A 1 140 ? 0.483 -0.359 -2.735 1.00 96.00 140 PHE A N 1
ATOM 1043 C CA . PHE A 1 140 ? 1.751 -0.136 -3.429 1.00 96.00 140 PHE A CA 1
ATOM 1044 C C . PHE A 1 140 ? 1.899 -0.994 -4.697 1.00 96.00 140 PHE A C 1
ATOM 1046 O O . PHE A 1 140 ? 2.293 -0.483 -5.745 1.00 96.00 140 PHE A O 1
ATOM 1053 N N . ILE A 1 141 ? 1.539 -2.281 -4.645 1.00 96.12 141 ILE A N 1
ATOM 1054 C CA . ILE A 1 141 ? 1.580 -3.174 -5.817 1.00 96.12 141 ILE A CA 1
ATOM 1055 C C . ILE A 1 141 ? 0.593 -2.713 -6.895 1.00 96.12 141 ILE A C 1
ATOM 1057 O O . ILE A 1 141 ? 0.962 -2.636 -8.066 1.00 96.12 141 ILE A O 1
ATOM 1061 N N . LEU A 1 142 ? -0.646 -2.388 -6.515 1.00 96.50 142 LEU A N 1
ATOM 1062 C CA . LEU A 1 142 ? -1.660 -1.879 -7.442 1.00 96.50 142 LEU A CA 1
ATOM 1063 C C . LEU A 1 142 ? -1.205 -0.572 -8.092 1.00 96.50 142 LEU A C 1
ATOM 1065 O O . LEU A 1 142 ? -1.361 -0.406 -9.299 1.00 96.50 142 LEU A O 1
ATOM 1069 N N . PHE A 1 143 ? -0.588 0.319 -7.313 1.00 96.56 143 PHE A N 1
ATOM 1070 C CA . PHE A 1 143 ? -0.023 1.565 -7.815 1.00 96.56 143 PHE A CA 1
ATOM 1071 C C . PHE A 1 143 ? 1.072 1.305 -8.858 1.00 96.56 143 PHE A C 1
ATOM 1073 O O . PHE A 1 143 ? 1.020 1.862 -9.953 1.00 96.56 143 PHE A O 1
ATOM 1080 N N . LEU A 1 144 ? 2.019 0.410 -8.561 1.00 95.44 144 LEU A N 1
ATOM 1081 C CA . LEU A 1 144 ? 3.087 0.027 -9.487 1.00 95.44 144 LEU A CA 1
ATOM 1082 C C . LEU A 1 144 ? 2.550 -0.584 -10.781 1.00 95.44 144 LEU A C 1
ATOM 1084 O O . LEU A 1 144 ? 2.943 -0.154 -11.863 1.00 95.44 144 LEU A O 1
ATOM 1088 N N . ILE A 1 145 ? 1.644 -1.561 -10.680 1.00 95.81 145 ILE A N 1
ATOM 1089 C CA . ILE A 1 145 ? 0.994 -2.174 -11.848 1.00 95.81 145 ILE A CA 1
ATOM 1090 C C . ILE A 1 145 ? 0.250 -1.105 -12.649 1.00 95.81 145 ILE A C 1
ATOM 1092 O O . ILE A 1 145 ? 0.308 -1.109 -13.876 1.00 95.81 145 ILE A O 1
ATOM 1096 N N . GLY A 1 146 ? -0.407 -0.173 -11.959 1.00 96.00 146 GLY A N 1
ATOM 1097 C CA . GLY A 1 146 ? -1.129 0.928 -12.570 1.00 96.00 146 GLY A CA 1
ATOM 1098 C C . GLY A 1 146 ? -0.235 1.831 -13.410 1.00 96.00 146 GLY A C 1
ATOM 1099 O O . GLY A 1 146 ? -0.472 2.010 -14.606 1.00 96.00 146 GLY A O 1
ATOM 1100 N N . VAL A 1 147 ? 0.832 2.351 -12.801 1.00 94.38 147 VAL A N 1
ATOM 1101 C CA . VAL A 1 147 ? 1.782 3.247 -13.467 1.00 94.38 147 VAL A CA 1
ATOM 1102 C C . VAL A 1 147 ? 2.522 2.525 -14.596 1.00 94.38 147 VAL A C 1
ATOM 1104 O O . VAL A 1 147 ? 2.553 3.030 -15.717 1.00 94.38 147 VAL A O 1
ATOM 1107 N N . TYR A 1 148 ? 3.071 1.330 -14.353 1.00 90.81 148 TYR A N 1
ATOM 1108 C CA . TYR A 1 148 ? 3.801 0.589 -15.386 1.00 90.81 148 TYR A CA 1
ATOM 1109 C C . TYR A 1 148 ? 2.900 0.091 -16.519 1.00 90.81 148 TYR A C 1
ATOM 1111 O O . TYR A 1 148 ? 3.327 0.121 -17.669 1.00 90.81 148 TYR A O 1
ATOM 1119 N N . GLY A 1 149 ? 1.661 -0.327 -16.241 1.00 92.62 149 GLY A N 1
ATOM 1120 C CA . GLY A 1 149 ? 0.707 -0.736 -17.277 1.00 92.62 149 GLY A CA 1
ATOM 1121 C C . GLY A 1 149 ? 0.393 0.402 -18.249 1.00 92.62 149 GLY A C 1
ATOM 1122 O O . GLY A 1 149 ? 0.418 0.202 -19.463 1.00 92.62 149 GLY A O 1
ATOM 1123 N N . ILE A 1 150 ? 0.207 1.616 -17.723 1.00 91.81 150 ILE A N 1
ATOM 1124 C CA . ILE A 1 150 ? 0.040 2.824 -18.539 1.00 91.81 150 ILE A CA 1
ATOM 1125 C C . ILE A 1 150 ? 1.323 3.142 -19.314 1.00 91.81 150 ILE A C 1
ATOM 1127 O O . ILE A 1 150 ? 1.255 3.398 -20.514 1.00 91.81 150 ILE A O 1
ATOM 1131 N N . LEU A 1 151 ? 2.494 3.095 -18.669 1.00 88.00 151 LEU A N 1
ATOM 1132 C CA . LEU A 1 151 ? 3.768 3.325 -19.357 1.00 88.00 151 LEU A CA 1
ATOM 1133 C C . LEU A 1 151 ? 3.953 2.347 -20.526 1.00 88.00 151 LEU A C 1
ATOM 1135 O O . LEU A 1 151 ? 4.250 2.782 -21.634 1.00 88.00 151 LEU A O 1
ATOM 1139 N N . PHE A 1 152 ? 3.731 1.046 -20.324 1.00 87.00 152 PHE A N 1
ATOM 1140 C CA . PHE A 1 152 ? 3.891 0.045 -21.381 1.00 87.00 152 PHE A CA 1
ATOM 1141 C C . PHE A 1 152 ? 2.939 0.249 -22.564 1.00 87.00 152 PHE A C 1
ATOM 1143 O O . PHE A 1 152 ? 3.363 0.049 -23.701 1.00 87.00 152 PHE A O 1
ATOM 1150 N N . GLU A 1 153 ? 1.703 0.699 -22.328 1.00 89.69 153 GLU A N 1
ATOM 1151 C CA . GLU A 1 153 ? 0.779 1.087 -23.404 1.00 89.69 153 GLU A CA 1
ATOM 1152 C C . GLU A 1 153 ? 1.365 2.219 -24.267 1.00 89.69 153 GLU A C 1
ATOM 1154 O O . GLU A 1 153 ? 1.317 2.153 -25.494 1.00 89.69 153 GLU A O 1
ATOM 1159 N N . PHE A 1 154 ? 1.986 3.229 -23.642 1.00 85.50 154 PHE A N 1
ATOM 1160 C CA . PHE A 1 154 ? 2.642 4.324 -24.366 1.00 85.50 154 PHE A CA 1
ATOM 1161 C C . PHE A 1 154 ? 3.894 3.878 -25.136 1.00 85.50 154 PHE A C 1
ATOM 1163 O O . PHE A 1 154 ? 4.159 4.401 -26.218 1.00 85.50 154 PHE A O 1
ATOM 1170 N N . TYR A 1 155 ? 4.667 2.924 -24.609 1.00 79.94 155 TYR A N 1
ATOM 1171 C CA . TYR A 1 155 ? 5.861 2.399 -25.287 1.00 79.94 155 TYR A CA 1
ATOM 1172 C C . TYR A 1 155 ? 5.540 1.454 -26.447 1.00 79.94 155 TYR A C 1
ATOM 1174 O O . TYR A 1 155 ? 6.324 1.351 -27.389 1.00 79.94 155 TYR A O 1
ATOM 1182 N N . SER A 1 156 ? 4.434 0.715 -26.377 1.00 80.25 156 SER A N 1
ATOM 1183 C CA . SER A 1 156 ? 4.026 -0.248 -27.405 1.00 80.25 156 SER A CA 1
ATOM 1184 C C . SER A 1 156 ? 2.569 -0.015 -27.802 1.00 80.25 156 SER A C 1
ATOM 1186 O O . SER A 1 156 ? 1.701 -0.817 -27.443 1.00 80.25 156 SER A O 1
ATOM 1188 N N . PRO A 1 157 ? 2.295 1.072 -28.554 1.00 75.25 157 PRO A N 1
ATOM 1189 C CA . PRO A 1 157 ? 0.942 1.402 -28.973 1.00 75.25 157 PRO A CA 1
ATOM 1190 C C . PRO A 1 157 ? 0.313 0.251 -29.762 1.00 75.25 157 PRO A C 1
ATOM 1192 O O . PRO A 1 157 ? 0.936 -0.302 -30.670 1.00 75.25 157 PRO A O 1
ATOM 1195 N N . GLY A 1 158 ? -0.938 -0.085 -29.441 1.00 73.06 158 GLY A N 1
ATOM 1196 C CA . GLY A 1 158 ? -1.734 -1.072 -30.181 1.00 73.06 158 GLY A CA 1
ATOM 1197 C C . GLY A 1 158 ? -2.054 -2.354 -29.412 1.00 73.06 158 GLY A C 1
ATOM 1198 O O . GLY A 1 158 ? -2.869 -3.145 -29.881 1.00 73.06 158 GLY A O 1
ATOM 1199 N N . ASN A 1 159 ? -1.480 -2.548 -28.222 1.00 74.62 159 ASN A N 1
ATOM 1200 C CA . ASN A 1 159 ? -1.819 -3.656 -27.336 1.00 74.62 159 ASN A CA 1
ATOM 1201 C C . ASN A 1 159 ? -2.607 -3.128 -26.130 1.00 74.62 159 ASN A C 1
ATOM 1203 O O . ASN A 1 159 ? -2.012 -2.915 -25.092 1.00 74.62 159 ASN A O 1
ATOM 1207 N N . PHE A 1 160 ? -3.931 -2.972 -26.243 1.00 80.81 160 PHE A N 1
ATOM 1208 C CA . PHE A 1 160 ? -4.803 -2.353 -25.219 1.00 80.81 160 PHE A CA 1
ATOM 1209 C C . PHE A 1 160 ? -4.815 -3.033 -23.829 1.00 80.81 160 PHE A C 1
ATOM 1211 O O . PHE A 1 160 ? -5.416 -2.524 -22.875 1.00 80.81 160 PHE A O 1
ATOM 1218 N N . PHE A 1 161 ? -4.231 -4.227 -23.705 1.00 87.25 161 PHE A N 1
ATOM 1219 C CA . PHE A 1 161 ? -4.252 -5.033 -22.482 1.00 87.25 161 PHE A CA 1
ATOM 1220 C C . PHE A 1 161 ? -3.488 -4.385 -21.308 1.00 87.25 161 PHE 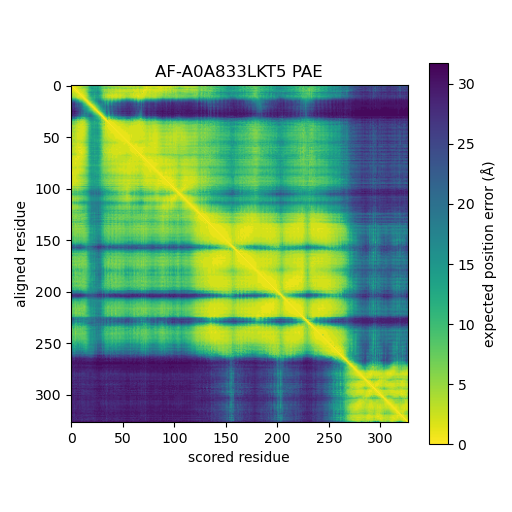A C 1
ATOM 1222 O O . PHE A 1 161 ? -4.110 -4.186 -20.259 1.00 87.25 161 PHE A O 1
ATOM 1229 N N . PRO A 1 162 ? -2.187 -4.040 -21.424 1.00 89.19 162 PRO A N 1
ATOM 1230 C CA . PRO A 1 162 ? -1.435 -3.332 -20.386 1.00 89.19 162 PRO A CA 1
ATOM 1231 C C . PRO A 1 162 ? -2.083 -2.018 -19.949 1.00 89.19 162 PRO A C 1
ATOM 1233 O O . PRO A 1 162 ? -2.191 -1.795 -18.743 1.00 89.19 162 PRO A O 1
ATOM 1236 N N . GLY A 1 163 ? -2.581 -1.192 -20.876 1.00 91.44 163 GLY A N 1
ATOM 1237 C CA . GLY A 1 163 ? -3.249 0.062 -20.535 1.00 91.44 163 GLY A CA 1
ATOM 1238 C C . GLY A 1 163 ? -4.543 -0.147 -19.750 1.00 91.44 163 GLY A C 1
ATOM 1239 O O . GLY A 1 163 ? -4.785 0.549 -18.767 1.00 91.44 163 GLY A O 1
ATOM 1240 N N . THR A 1 164 ? -5.350 -1.148 -20.115 1.00 93.25 164 THR A N 1
ATOM 1241 C CA . THR A 1 164 ? -6.608 -1.451 -19.406 1.00 93.25 164 THR A CA 1
ATOM 1242 C C . THR A 1 164 ? -6.350 -2.005 -18.004 1.00 93.25 164 THR A C 1
ATOM 1244 O O . THR A 1 164 ? -6.952 -1.543 -17.034 1.00 93.25 164 THR A O 1
ATOM 1247 N N . ILE A 1 165 ? -5.433 -2.972 -17.877 1.00 94.88 165 ILE A N 1
ATOM 1248 C CA . ILE A 1 165 ? -5.050 -3.546 -16.577 1.00 94.88 165 ILE A CA 1
ATOM 1249 C C . ILE A 1 165 ? -4.421 -2.464 -15.695 1.00 94.88 165 ILE A C 1
ATOM 1251 O O . ILE A 1 165 ? -4.780 -2.349 -14.523 1.00 94.88 165 ILE A O 1
ATOM 1255 N N . GLY A 1 166 ? -3.542 -1.638 -16.268 1.00 95.06 166 GLY A N 1
ATOM 1256 C CA . GLY A 1 166 ? -2.936 -0.499 -15.591 1.00 95.06 166 GLY A CA 1
ATOM 1257 C C . GLY A 1 166 ? -3.981 0.517 -15.129 1.00 95.06 166 GLY A C 1
ATOM 1258 O O . GLY A 1 166 ? -3.996 0.903 -13.968 1.00 95.06 166 GLY A O 1
ATOM 1259 N N . GLY A 1 167 ? -4.929 0.891 -15.986 1.00 95.38 167 GLY A N 1
ATOM 1260 C CA . GLY A 1 167 ? -6.000 1.824 -15.633 1.00 95.38 167 GLY A CA 1
ATOM 1261 C C . GLY A 1 167 ? -6.862 1.331 -14.468 1.00 95.38 167 GLY A C 1
ATOM 1262 O O . GLY A 1 167 ? -7.093 2.074 -13.515 1.00 95.38 167 GLY A O 1
ATOM 1263 N N . ILE A 1 168 ? -7.286 0.062 -14.495 1.00 96.00 168 ILE A N 1
ATOM 1264 C CA . ILE A 1 168 ? -8.067 -0.538 -13.400 1.00 96.00 168 ILE A CA 1
ATOM 1265 C C . ILE A 1 168 ? -7.236 -0.595 -12.113 1.00 96.00 168 ILE A C 1
ATOM 1267 O O . ILE A 1 168 ? -7.718 -0.189 -11.055 1.00 96.00 168 ILE A O 1
ATOM 1271 N N . ALA A 1 169 ? -5.989 -1.067 -12.194 1.00 96.62 169 ALA A N 1
ATOM 1272 C CA . ALA A 1 169 ? -5.098 -1.151 -11.041 1.00 96.62 169 ALA A CA 1
ATOM 1273 C C . ALA A 1 169 ? -4.815 0.232 -10.440 1.00 96.62 169 ALA A C 1
ATOM 1275 O O . ALA A 1 169 ? -4.822 0.372 -9.220 1.00 96.62 169 ALA A O 1
ATOM 1276 N N . LEU A 1 170 ? -4.654 1.261 -11.275 1.00 95.88 170 LEU A N 1
ATOM 1277 C CA . LEU A 1 170 ? -4.436 2.630 -10.829 1.00 95.88 170 LEU A CA 1
ATOM 1278 C C . LEU A 1 170 ? -5.675 3.201 -10.133 1.00 95.88 170 LEU A C 1
ATOM 1280 O O . LEU A 1 170 ? -5.537 3.810 -9.079 1.00 95.88 170 LEU A O 1
ATOM 1284 N N . ILE A 1 171 ? -6.883 2.973 -10.662 1.00 96.31 171 ILE A N 1
ATOM 1285 C CA . ILE A 1 171 ? -8.125 3.397 -9.993 1.00 96.31 171 ILE A CA 1
ATOM 1286 C C . ILE A 1 171 ? -8.250 2.720 -8.624 1.00 96.31 171 ILE A C 1
ATOM 1288 O O . ILE A 1 171 ? -8.538 3.390 -7.633 1.00 96.31 171 ILE A O 1
ATOM 1292 N N . LEU A 1 172 ? -7.997 1.411 -8.542 1.00 95.50 172 LEU A N 1
ATOM 1293 C CA . LEU A 1 172 ? -8.018 0.692 -7.267 1.00 95.50 172 LEU A CA 1
ATOM 1294 C C . LEU A 1 172 ? -6.943 1.207 -6.304 1.00 95.50 172 LEU A C 1
ATOM 1296 O O . LEU A 1 172 ? -7.231 1.390 -5.125 1.00 95.50 172 LEU A O 1
ATOM 1300 N N . ALA A 1 173 ? -5.741 1.504 -6.801 1.00 95.44 173 ALA A N 1
ATOM 1301 C CA . ALA A 1 173 ? -4.678 2.107 -6.009 1.00 95.44 173 ALA A CA 1
ATOM 1302 C C . ALA A 1 173 ? -5.081 3.487 -5.478 1.00 95.44 173 ALA A C 1
ATOM 1304 O O . ALA A 1 173 ? -4.863 3.768 -4.309 1.00 95.44 173 ALA A O 1
ATOM 1305 N N . LEU A 1 174 ? -5.718 4.335 -6.290 1.00 94.12 174 LEU A N 1
ATOM 1306 C CA . LEU A 1 174 ? -6.224 5.639 -5.850 1.00 94.12 174 LEU A CA 1
ATOM 1307 C C . LEU A 1 174 ? -7.272 5.499 -4.738 1.00 94.12 174 LEU A C 1
ATOM 1309 O O . LEU A 1 174 ? -7.236 6.251 -3.765 1.00 94.12 174 LEU A O 1
ATOM 1313 N N . VAL A 1 175 ? -8.161 4.506 -4.837 1.00 93.12 175 VAL A N 1
ATOM 1314 C CA . VAL A 1 175 ? -9.095 4.178 -3.749 1.00 93.12 175 VAL A CA 1
ATOM 1315 C C . VAL A 1 175 ? -8.328 3.748 -2.495 1.00 93.12 175 VAL A C 1
ATOM 1317 O O . VAL A 1 175 ? -8.607 4.265 -1.418 1.00 93.12 175 VAL A O 1
ATOM 1320 N N . SER A 1 176 ? -7.324 2.876 -2.611 1.00 93.38 176 SER A N 1
ATOM 1321 C CA . SER A 1 176 ? -6.465 2.488 -1.484 1.00 93.38 176 SER A CA 1
ATOM 1322 C C . SER A 1 176 ? -5.745 3.674 -0.837 1.00 93.38 176 SER A C 1
ATOM 1324 O O . SER A 1 176 ? -5.743 3.798 0.384 1.00 93.38 176 SER A O 1
ATOM 1326 N N . LEU A 1 177 ? -5.163 4.563 -1.645 1.00 90.19 177 LEU A N 1
ATOM 1327 C CA . LEU A 1 177 ? -4.463 5.768 -1.197 1.00 90.19 177 LEU A CA 1
ATOM 1328 C C . LEU A 1 177 ? -5.408 6.725 -0.455 1.00 90.19 177 LEU A C 1
ATOM 1330 O O . LEU A 1 177 ? -4.979 7.388 0.477 1.00 90.19 177 LEU A O 1
ATOM 1334 N N . SER A 1 178 ? -6.699 6.760 -0.804 1.00 89.19 178 SER A N 1
ATOM 1335 C CA . SER A 1 178 ? -7.693 7.563 -0.071 1.00 89.19 178 SER A CA 1
ATOM 1336 C C . SER A 1 178 ? -8.039 7.018 1.323 1.00 89.19 178 SER A C 1
ATOM 1338 O O . SER A 1 178 ? -8.555 7.756 2.159 1.00 89.19 178 SER A O 1
ATOM 1340 N N . LEU A 1 179 ? -7.774 5.729 1.571 1.00 86.06 179 LEU A N 1
ATOM 1341 C CA . LEU A 1 179 ? -8.040 5.048 2.843 1.00 86.06 179 LEU A CA 1
ATOM 1342 C C . LEU A 1 179 ? -6.812 5.013 3.764 1.00 86.06 179 LEU A C 1
ATOM 1344 O O . LEU A 1 179 ? -6.941 4.665 4.937 1.00 86.06 179 LEU A O 1
ATOM 1348 N N . LEU A 1 180 ? -5.631 5.325 3.230 1.00 87.06 180 LEU A N 1
ATOM 1349 C CA . LEU A 1 180 ? -4.349 5.247 3.919 1.00 87.06 180 LEU A CA 1
ATOM 1350 C C . LEU A 1 180 ? -3.789 6.652 4.197 1.00 87.06 180 LEU A C 1
ATOM 1352 O O . LEU A 1 180 ? -4.067 7.585 3.443 1.00 87.06 180 LEU A O 1
ATOM 1356 N N . PRO A 1 181 ? -2.977 6.822 5.254 1.00 86.38 181 PRO A N 1
ATOM 1357 C CA . PRO A 1 181 ? -2.303 8.086 5.536 1.00 86.38 181 PRO A CA 1
ATOM 1358 C C . PRO A 1 181 ? -1.133 8.279 4.560 1.00 86.38 181 PRO A C 1
ATOM 1360 O O . PRO A 1 181 ? -0.010 7.848 4.818 1.00 86.38 181 PRO A O 1
ATOM 1363 N N . VAL A 1 182 ? -1.419 8.847 3.386 1.00 88.44 182 VAL A N 1
ATOM 1364 C CA . VAL A 1 182 ? -0.428 9.048 2.319 1.00 88.44 182 VAL A CA 1
ATOM 1365 C C . VAL A 1 182 ? 0.356 10.337 2.526 1.00 88.44 182 VAL A C 1
ATOM 1367 O O . VAL A 1 182 ? -0.219 11.423 2.602 1.00 88.44 182 VAL A O 1
ATOM 1370 N N . GLU A 1 183 ? 1.678 10.223 2.463 1.00 88.25 183 GLU A N 1
ATOM 1371 C CA . GLU A 1 183 ? 2.587 11.362 2.381 1.00 88.25 183 GLU A CA 1
ATOM 1372 C C . GLU A 1 183 ? 2.733 11.824 0.926 1.00 88.25 183 GLU A C 1
ATOM 1374 O O . GLU A 1 183 ? 3.441 11.217 0.116 1.00 88.25 183 GLU A O 1
ATOM 1379 N N . TYR A 1 184 ? 2.072 12.925 0.560 1.00 89.44 184 TYR A N 1
ATOM 1380 C CA . TYR A 1 184 ? 2.065 13.412 -0.827 1.00 89.44 184 TYR A CA 1
ATOM 1381 C C . TYR A 1 184 ? 3.459 13.778 -1.357 1.00 89.44 184 TYR A C 1
ATOM 1383 O O . TYR A 1 184 ? 3.721 13.611 -2.549 1.00 89.44 184 TYR A O 1
ATOM 1391 N N . GLY A 1 185 ? 4.372 14.231 -0.489 1.00 91.75 185 GLY A N 1
ATOM 1392 C CA . GLY A 1 185 ? 5.770 14.467 -0.861 1.00 91.75 185 GLY A CA 1
ATOM 1393 C C . GLY A 1 185 ? 6.489 13.173 -1.257 1.00 91.75 185 GLY A C 1
ATOM 1394 O O . GLY A 1 185 ? 7.176 13.131 -2.279 1.00 91.75 185 GLY A O 1
ATOM 1395 N N . ALA A 1 186 ? 6.269 12.097 -0.497 1.00 92.69 186 ALA A N 1
ATOM 1396 C CA . ALA A 1 186 ? 6.821 10.779 -0.785 1.00 92.69 186 ALA A CA 1
ATOM 1397 C C . ALA A 1 186 ? 6.194 10.160 -2.044 1.00 92.69 186 ALA A C 1
ATOM 1399 O O . ALA A 1 186 ? 6.917 9.625 -2.885 1.00 92.69 186 ALA A O 1
ATOM 1400 N N . LEU A 1 187 ? 4.879 10.317 -2.239 1.00 94.38 187 LEU A N 1
ATOM 1401 C CA . LEU A 1 187 ? 4.190 9.923 -3.472 1.00 94.38 187 LEU A CA 1
ATOM 1402 C C . LEU A 1 187 ? 4.745 10.669 -4.696 1.00 94.38 187 LEU A C 1
ATOM 1404 O O . LEU A 1 187 ? 5.006 10.054 -5.730 1.00 94.38 187 LEU A O 1
ATOM 1408 N N . GLY A 1 188 ? 4.963 11.981 -4.582 1.00 95.12 188 GLY A N 1
ATOM 1409 C CA . GLY A 1 188 ? 5.574 12.783 -5.641 1.00 95.12 188 GLY A CA 1
ATOM 1410 C C . GLY A 1 188 ? 6.984 12.302 -5.984 1.00 95.12 188 GLY A C 1
ATOM 1411 O O . GLY A 1 188 ? 7.311 12.142 -7.159 1.00 95.12 188 GLY A O 1
ATOM 1412 N N . LEU A 1 189 ? 7.796 11.998 -4.967 1.00 95.62 189 LEU A N 1
ATOM 1413 C CA . LEU A 1 189 ? 9.147 11.467 -5.147 1.00 95.62 189 LEU A CA 1
ATOM 1414 C C . LEU A 1 189 ? 9.144 10.060 -5.769 1.00 95.62 189 LEU A C 1
ATOM 1416 O O . LEU A 1 189 ? 9.974 9.771 -6.629 1.00 95.62 189 LEU A O 1
ATOM 1420 N N . LEU A 1 190 ? 8.181 9.215 -5.390 1.00 95.81 190 LEU A N 1
ATOM 1421 C CA . LEU A 1 190 ? 7.966 7.887 -5.963 1.00 95.81 190 LEU A CA 1
ATOM 1422 C C . LEU A 1 190 ? 7.643 7.975 -7.461 1.00 95.81 190 LEU A C 1
ATOM 1424 O O . LEU A 1 190 ? 8.297 7.321 -8.272 1.00 95.81 190 LEU A O 1
ATOM 1428 N N . VAL A 1 191 ? 6.664 8.809 -7.833 1.00 95.38 191 VAL A N 1
ATOM 1429 C CA . VAL A 1 191 ? 6.279 9.047 -9.235 1.00 95.38 191 VAL A CA 1
ATOM 1430 C C . VAL A 1 191 ? 7.451 9.620 -10.021 1.00 95.38 191 VAL A C 1
ATOM 1432 O O . VAL A 1 191 ? 7.759 9.125 -11.104 1.00 95.38 191 VAL A O 1
ATOM 1435 N N . LEU A 1 192 ? 8.130 10.630 -9.470 1.00 95.81 192 LEU A N 1
ATOM 1436 C CA . LEU A 1 192 ? 9.310 11.226 -10.087 1.00 95.81 192 LEU A CA 1
ATOM 1437 C C . LEU A 1 192 ? 10.392 10.170 -10.330 1.00 95.81 192 LEU A C 1
ATOM 1439 O O . LEU A 1 192 ? 10.960 10.130 -11.416 1.00 95.81 192 LEU A O 1
ATOM 1443 N N . GLY A 1 193 ? 10.634 9.282 -9.363 1.00 95.12 193 GLY A N 1
ATOM 1444 C CA . GLY A 1 193 ? 11.569 8.172 -9.503 1.00 95.12 193 GLY A CA 1
ATOM 1445 C C . GLY A 1 193 ? 11.245 7.275 -10.696 1.00 95.12 193 GLY A C 1
ATOM 1446 O O . GLY A 1 193 ? 12.105 7.052 -11.548 1.00 95.12 193 GLY A O 1
ATOM 1447 N N . ILE A 1 194 ? 9.985 6.841 -10.815 1.00 93.38 194 ILE A N 1
ATOM 1448 C CA . ILE A 1 194 ? 9.519 6.018 -11.943 1.00 93.38 194 ILE A CA 1
ATOM 1449 C C . ILE A 1 194 ? 9.696 6.761 -13.275 1.00 93.38 194 ILE A C 1
ATOM 1451 O O . ILE A 1 194 ? 10.205 6.191 -14.241 1.00 93.38 194 ILE A O 1
ATOM 1455 N N . VAL A 1 195 ? 9.317 8.041 -13.332 1.00 91.75 195 VAL A N 1
ATOM 1456 C CA . VAL A 1 195 ? 9.436 8.868 -14.542 1.00 91.75 195 VAL A CA 1
ATOM 1457 C C . VAL A 1 195 ? 10.897 9.059 -14.949 1.00 91.75 195 VAL A C 1
ATOM 1459 O O . VAL A 1 195 ? 11.210 8.916 -16.126 1.00 91.75 195 VAL A O 1
ATOM 1462 N N . LEU A 1 196 ? 11.806 9.329 -14.007 1.00 91.69 196 LEU A N 1
ATOM 1463 C CA . LEU A 1 196 ? 13.241 9.470 -14.285 1.00 91.69 196 LEU A CA 1
ATOM 1464 C C . LEU A 1 196 ? 13.850 8.158 -14.797 1.00 91.69 196 LEU A C 1
ATOM 1466 O O . LEU A 1 196 ? 14.612 8.167 -15.765 1.00 91.69 196 LEU A O 1
ATOM 1470 N N . MET A 1 197 ? 13.466 7.026 -14.200 1.00 89.44 197 MET A N 1
ATOM 1471 C CA . MET A 1 197 ? 13.893 5.700 -14.655 1.00 89.44 197 MET A CA 1
ATOM 1472 C C . MET A 1 197 ? 13.377 5.369 -16.061 1.00 89.44 197 MET A C 1
ATOM 1474 O O . MET A 1 197 ? 14.099 4.750 -16.843 1.00 89.44 197 MET A O 1
ATOM 1478 N N . ALA A 1 198 ? 12.154 5.787 -16.399 1.00 85.94 198 ALA A N 1
ATOM 1479 C CA . ALA A 1 198 ? 11.604 5.653 -17.747 1.00 85.94 198 ALA A CA 1
ATOM 1480 C C . ALA A 1 198 ? 12.281 6.616 -18.744 1.00 85.94 198 ALA A C 1
ATOM 1482 O O . ALA A 1 198 ? 12.608 6.228 -19.864 1.00 85.94 198 ALA A O 1
ATOM 1483 N N . ALA A 1 199 ? 12.561 7.857 -18.337 1.00 85.94 199 ALA A N 1
ATOM 1484 C CA . ALA A 1 199 ? 13.205 8.869 -19.174 1.00 85.94 199 ALA A CA 1
ATOM 1485 C C . ALA A 1 199 ? 14.638 8.488 -19.591 1.00 85.94 199 ALA A C 1
ATOM 1487 O O . ALA A 1 199 ? 15.053 8.805 -20.710 1.00 85.94 199 ALA A O 1
ATOM 1488 N N . GLU A 1 200 ? 15.378 7.764 -18.742 1.00 84.00 200 GLU A N 1
ATOM 1489 C CA . GLU A 1 200 ? 16.695 7.202 -19.093 1.00 84.00 200 GLU A CA 1
ATOM 1490 C C . GLU A 1 200 ? 16.604 6.257 -20.305 1.00 84.00 200 GLU A C 1
ATOM 1492 O O . GLU A 1 200 ? 17.522 6.215 -21.116 1.00 84.00 200 GLU A O 1
ATOM 1497 N N . ALA A 1 201 ? 15.486 5.547 -20.507 1.00 74.25 201 ALA A N 1
ATOM 1498 C CA . ALA A 1 201 ? 15.328 4.670 -21.671 1.00 74.25 201 ALA A CA 1
ATOM 1499 C C . ALA A 1 201 ? 15.269 5.441 -23.006 1.00 74.25 201 ALA A C 1
ATOM 1501 O O . ALA A 1 201 ? 15.579 4.876 -24.056 1.00 74.25 201 ALA A O 1
ATOM 1502 N N . PHE A 1 202 ? 14.885 6.720 -22.975 1.00 74.62 202 PHE A N 1
ATOM 1503 C CA . PHE A 1 202 ? 14.785 7.575 -24.161 1.00 74.62 202 PHE A CA 1
ATOM 1504 C C . PHE A 1 202 ? 15.982 8.508 -24.350 1.00 74.62 202 PHE A C 1
ATOM 1506 O O . PHE A 1 202 ? 16.233 8.967 -25.465 1.00 74.62 202 PHE A O 1
ATOM 1513 N N . THR A 1 203 ? 16.724 8.795 -23.281 1.00 69.38 203 THR A N 1
ATOM 1514 C CA . THR A 1 203 ? 17.823 9.762 -23.305 1.00 69.38 203 THR A CA 1
ATOM 1515 C C . THR A 1 203 ? 19.161 9.025 -23.309 1.00 69.38 203 THR A C 1
ATOM 1517 O O . THR A 1 203 ? 19.405 8.227 -22.411 1.00 69.38 203 THR A O 1
ATOM 1520 N N . PRO A 1 204 ? 20.073 9.280 -24.265 1.00 57.91 204 PRO A N 1
ATOM 1521 C CA . PRO A 1 204 ? 21.432 8.753 -24.193 1.00 57.91 204 PRO A CA 1
ATOM 1522 C C . PRO A 1 204 ? 22.164 9.362 -22.983 1.00 57.91 204 PRO A C 1
ATOM 1524 O O . PRO A 1 204 ? 22.615 10.504 -23.040 1.00 57.91 204 PRO A O 1
ATOM 1527 N N . GLY A 1 205 ? 22.248 8.620 -21.878 1.00 63.12 205 GLY A N 1
ATOM 1528 C CA . GLY A 1 205 ? 22.857 9.056 -20.621 1.00 63.12 205 GLY A CA 1
ATOM 1529 C C . GLY A 1 205 ? 23.873 8.059 -20.053 1.00 63.12 205 GLY A C 1
ATOM 1530 O O . GLY A 1 205 ? 24.004 6.928 -20.515 1.00 63.12 205 GLY A O 1
ATOM 1531 N N . ILE A 1 206 ? 24.617 8.499 -19.030 1.00 64.88 206 ILE A N 1
ATOM 1532 C CA . ILE A 1 206 ? 25.589 7.695 -18.256 1.00 64.88 206 ILE A CA 1
ATOM 1533 C C . ILE A 1 206 ? 24.860 6.825 -17.192 1.00 64.88 206 ILE A C 1
ATOM 1535 O O . ILE A 1 206 ? 25.491 6.241 -16.318 1.00 64.88 206 ILE A O 1
ATOM 1539 N N . GLY A 1 207 ? 23.522 6.718 -17.228 1.00 75.62 207 GLY A N 1
ATOM 1540 C CA . GLY A 1 207 ? 22.735 6.048 -16.185 1.00 75.62 207 GLY A CA 1
ATOM 1541 C C . GLY A 1 207 ? 22.393 6.939 -14.986 1.00 75.62 207 GLY A C 1
ATOM 1542 O O . GLY A 1 207 ? 21.911 6.441 -13.969 1.00 75.62 207 GLY A O 1
ATOM 1543 N N . ALA A 1 208 ? 22.651 8.248 -15.068 1.00 85.06 208 ALA A N 1
ATOM 1544 C CA . ALA A 1 208 ? 22.441 9.179 -13.960 1.00 85.06 208 ALA A CA 1
ATOM 1545 C C . ALA A 1 208 ? 20.951 9.388 -13.626 1.00 85.06 208 ALA A C 1
ATOM 1547 O O . ALA A 1 208 ? 20.607 9.428 -12.443 1.00 85.06 208 ALA A O 1
ATOM 1548 N N . LEU A 1 209 ? 20.063 9.471 -14.631 1.00 87.75 209 LEU A N 1
ATOM 1549 C CA . LEU A 1 209 ? 18.614 9.573 -14.399 1.00 87.75 209 LEU A CA 1
ATOM 1550 C C . LEU A 1 209 ? 18.075 8.242 -13.871 1.00 87.75 209 LEU A C 1
ATOM 1552 O O . LEU A 1 209 ? 17.239 8.241 -12.974 1.00 87.75 209 LEU A O 1
ATOM 1556 N N . GLY A 1 210 ? 18.604 7.116 -14.358 1.00 88.88 210 GLY A N 1
ATOM 1557 C CA . GLY A 1 210 ? 18.260 5.783 -13.860 1.00 88.88 210 GLY A CA 1
ATOM 1558 C C . GLY A 1 210 ? 18.604 5.581 -12.379 1.00 88.88 210 GLY A C 1
ATOM 1559 O O . GLY A 1 210 ? 17.749 5.164 -11.600 1.00 88.88 210 GLY A O 1
ATOM 1560 N N . ILE A 1 211 ? 19.832 5.914 -11.964 1.00 90.69 211 ILE A N 1
ATOM 1561 C CA . ILE A 1 211 ? 20.271 5.786 -10.562 1.00 90.69 211 ILE A CA 1
ATOM 1562 C C . ILE A 1 211 ? 19.547 6.797 -9.668 1.00 90.69 211 ILE A C 1
ATOM 1564 O O . ILE A 1 211 ? 19.037 6.422 -8.613 1.00 90.69 211 ILE A O 1
ATOM 1568 N N . GLY A 1 212 ? 19.469 8.065 -10.085 1.00 92.81 212 GLY A N 1
ATOM 1569 C CA . GLY A 1 212 ? 18.743 9.094 -9.339 1.00 92.81 212 GLY A CA 1
ATOM 1570 C C . GLY A 1 212 ? 17.260 8.753 -9.190 1.00 92.81 212 GLY A C 1
ATOM 1571 O O . GLY A 1 212 ? 16.701 8.889 -8.103 1.00 92.81 212 GLY A O 1
ATOM 1572 N N . GLY A 1 213 ? 16.649 8.227 -10.253 1.00 94.06 213 GLY A N 1
ATOM 1573 C CA . GLY A 1 213 ? 15.274 7.748 -10.255 1.00 94.06 213 GLY A CA 1
ATOM 1574 C C . GLY A 1 213 ? 15.059 6.556 -9.324 1.00 94.06 213 GLY A C 1
ATOM 1575 O O . GLY A 1 213 ? 14.092 6.552 -8.571 1.00 94.06 213 GLY A O 1
ATOM 1576 N N . LEU A 1 214 ? 15.991 5.597 -9.285 1.00 95.00 214 LEU A N 1
ATOM 1577 C CA . LEU A 1 214 ? 15.937 4.469 -8.350 1.00 95.00 214 LEU A CA 1
ATOM 1578 C C . LEU A 1 214 ? 16.037 4.928 -6.889 1.00 95.00 214 LEU A C 1
ATOM 1580 O O . LEU A 1 214 ? 15.291 4.446 -6.041 1.00 95.00 214 LEU A O 1
ATOM 1584 N N . ILE A 1 215 ? 16.930 5.872 -6.582 1.00 96.12 215 ILE A N 1
ATOM 1585 C CA . ILE A 1 215 ? 17.061 6.426 -5.226 1.00 96.12 215 ILE A CA 1
ATOM 1586 C C . ILE A 1 215 ? 15.773 7.158 -4.827 1.00 96.12 215 ILE A C 1
ATOM 1588 O O . ILE A 1 215 ? 15.238 6.905 -3.749 1.00 96.12 215 ILE A O 1
ATOM 1592 N N . ALA A 1 216 ? 15.244 8.016 -5.706 1.00 96.81 216 ALA A N 1
ATOM 1593 C CA . ALA A 1 216 ? 13.978 8.712 -5.485 1.00 96.81 216 ALA A CA 1
ATOM 1594 C C . ALA A 1 216 ? 12.817 7.725 -5.281 1.00 96.81 216 ALA A C 1
ATOM 1596 O O . ALA A 1 216 ? 12.045 7.867 -4.336 1.00 96.81 216 ALA A O 1
ATOM 1597 N N . PHE A 1 217 ? 12.748 6.675 -6.101 1.00 97.00 217 PHE A N 1
ATOM 1598 C CA . PHE A 1 217 ? 11.766 5.604 -5.978 1.00 97.00 217 PHE A CA 1
ATOM 1599 C C . PHE A 1 217 ? 11.824 4.920 -4.607 1.00 97.00 217 PHE A C 1
ATOM 1601 O O . PHE A 1 217 ? 10.797 4.788 -3.947 1.00 97.00 217 PHE A O 1
ATOM 1608 N N . LEU A 1 218 ? 13.014 4.509 -4.157 1.00 96.69 218 LEU A N 1
ATOM 1609 C CA . LEU A 1 218 ? 13.186 3.806 -2.883 1.00 96.69 218 LEU A CA 1
ATOM 1610 C C . LEU A 1 218 ? 12.822 4.689 -1.685 1.00 96.69 218 LEU A C 1
ATOM 1612 O O . LEU A 1 218 ? 12.135 4.227 -0.776 1.00 96.69 218 LEU A O 1
ATOM 1616 N N . ILE A 1 219 ? 13.249 5.956 -1.693 1.00 95.19 219 ILE A N 1
ATOM 1617 C CA . ILE A 1 219 ? 12.921 6.915 -0.628 1.00 95.19 219 ILE A CA 1
ATOM 1618 C C . ILE A 1 219 ? 11.415 7.199 -0.626 1.00 95.19 219 ILE A C 1
ATOM 1620 O O . ILE A 1 219 ? 10.780 7.117 0.423 1.00 95.19 219 ILE A O 1
ATOM 1624 N N . GLY A 1 220 ? 10.829 7.473 -1.794 1.00 94.56 220 GLY A N 1
ATOM 1625 C CA . GLY A 1 220 ? 9.395 7.712 -1.933 1.00 94.56 220 GLY A CA 1
ATOM 1626 C C . GLY A 1 220 ? 8.556 6.516 -1.484 1.00 94.56 220 GLY A C 1
ATOM 1627 O O . GLY A 1 220 ? 7.578 6.693 -0.771 1.00 94.56 220 GLY A O 1
ATOM 1628 N N . ALA A 1 221 ? 8.965 5.290 -1.822 1.00 94.44 221 ALA A N 1
ATOM 1629 C CA . ALA A 1 221 ? 8.281 4.069 -1.398 1.00 94.44 221 ALA A CA 1
ATOM 1630 C C . ALA A 1 221 ? 8.377 3.836 0.119 1.00 94.44 221 ALA A C 1
ATOM 1632 O O . ALA A 1 221 ? 7.410 3.394 0.736 1.00 94.44 221 ALA A O 1
ATOM 1633 N N . PHE A 1 222 ? 9.531 4.136 0.723 1.00 93.06 222 PHE A N 1
ATOM 1634 C CA . PHE A 1 222 ? 9.764 3.955 2.157 1.00 93.06 222 PHE A CA 1
ATOM 1635 C C . PHE A 1 222 ? 8.936 4.913 3.022 1.00 93.06 222 PHE A C 1
ATOM 1637 O O . PHE A 1 222 ? 8.439 4.511 4.074 1.00 93.06 222 PHE A O 1
ATOM 1644 N N . PHE A 1 223 ? 8.769 6.155 2.566 1.00 91.00 223 PHE A N 1
ATOM 1645 C CA . PHE A 1 223 ? 7.984 7.185 3.253 1.00 91.00 223 PHE A CA 1
ATOM 1646 C C . PHE A 1 223 ? 6.549 7.317 2.725 1.00 91.00 223 PHE A C 1
ATOM 1648 O O . PHE A 1 223 ? 5.851 8.238 3.119 1.00 91.00 223 PHE A O 1
ATOM 1655 N N . LEU A 1 224 ? 6.087 6.425 1.836 1.00 91.06 224 LEU A N 1
ATOM 1656 C CA . LEU A 1 224 ? 4.796 6.575 1.147 1.00 91.06 224 LEU A CA 1
ATOM 1657 C C . LEU A 1 224 ? 3.599 6.647 2.106 1.00 91.06 224 LEU A C 1
ATOM 1659 O O . LEU A 1 224 ? 2.652 7.395 1.860 1.00 91.06 224 LEU A O 1
ATOM 1663 N N . PHE A 1 225 ? 3.653 5.853 3.174 1.00 89.31 225 PHE A N 1
ATOM 1664 C CA . PHE A 1 225 ? 2.636 5.800 4.215 1.00 89.31 225 PHE A CA 1
ATOM 1665 C C . PHE A 1 225 ? 3.296 6.065 5.565 1.00 89.31 225 PHE A C 1
ATOM 1667 O O . PHE A 1 225 ? 4.129 5.271 6.013 1.00 89.31 225 PHE A O 1
ATOM 1674 N N . GLU A 1 226 ? 2.919 7.165 6.212 1.00 74.75 226 GLU A N 1
ATOM 1675 C CA . GLU A 1 226 ? 3.427 7.540 7.530 1.00 74.75 226 GLU A CA 1
ATOM 1676 C C . GLU A 1 226 ? 2.279 7.453 8.550 1.00 74.75 226 GLU A C 1
ATOM 1678 O O . GLU A 1 226 ? 1.334 8.241 8.503 1.00 74.75 226 GLU A O 1
ATOM 1683 N N . PRO A 1 227 ? 2.297 6.467 9.463 1.00 64.94 227 PRO A N 1
ATOM 1684 C CA . PRO A 1 227 ? 1.321 6.415 10.538 1.00 64.94 227 PRO A CA 1
ATOM 1685 C C . PRO A 1 227 ? 1.643 7.482 11.594 1.00 64.94 227 PRO A C 1
ATOM 1687 O O . PRO A 1 227 ? 2.507 7.275 12.448 1.00 64.94 227 PRO A O 1
ATOM 1690 N N . GLU A 1 228 ? 0.939 8.613 11.583 1.00 57.34 228 GLU A N 1
ATOM 1691 C CA . GLU A 1 228 ? 0.953 9.533 12.724 1.00 57.34 228 GLU A CA 1
ATOM 1692 C C . GLU A 1 228 ? 0.294 8.846 13.938 1.00 57.34 228 GLU A C 1
ATOM 1694 O O . GLU A 1 228 ? -0.898 8.540 13.942 1.00 57.34 228 GLU A O 1
ATOM 1699 N N . GLY A 1 229 ? 1.079 8.557 14.981 1.00 54.97 229 GLY A N 1
ATOM 1700 C CA . GLY A 1 229 ? 0.566 8.179 16.304 1.00 54.97 229 GLY A CA 1
ATOM 1701 C C . GLY A 1 229 ? -0.079 6.791 16.450 1.00 54.97 229 GLY A C 1
ATOM 1702 O O . GLY A 1 229 ? -0.558 6.476 17.540 1.00 54.97 229 GLY A O 1
ATOM 1703 N N . SER A 1 230 ? -0.090 5.932 15.423 1.00 51.34 230 SER A N 1
ATOM 1704 C CA . SER A 1 230 ? -0.654 4.579 15.545 1.00 51.34 230 SER A CA 1
ATOM 1705 C C . SER A 1 230 ? 0.393 3.527 15.919 1.00 51.34 230 SER A C 1
ATOM 1707 O O . SER A 1 230 ? 1.464 3.456 15.327 1.00 51.34 230 SER A O 1
ATOM 1709 N N . THR A 1 231 ? 0.040 2.619 16.833 1.00 52.91 231 THR A N 1
ATOM 1710 C CA . THR A 1 231 ? 0.809 1.397 17.153 1.00 52.91 231 THR A CA 1
ATOM 1711 C C . THR A 1 231 ? 0.818 0.362 16.019 1.00 52.91 231 THR A C 1
ATOM 1713 O O . THR A 1 231 ? 1.449 -0.688 16.141 1.00 52.91 231 THR A O 1
ATOM 1716 N N . ILE A 1 232 ? 0.100 0.638 14.928 1.00 61.69 232 ILE A N 1
ATOM 1717 C CA . ILE A 1 232 ? -0.019 -0.212 13.747 1.00 61.69 232 ILE A CA 1
ATOM 1718 C C . ILE A 1 232 ? 1.002 0.264 12.712 1.00 61.69 232 ILE A C 1
ATOM 1720 O O . ILE A 1 232 ? 0.965 1.414 12.278 1.00 61.69 232 ILE A O 1
ATOM 1724 N N . ASP A 1 233 ? 1.904 -0.631 12.312 1.00 71.31 233 ASP A N 1
ATOM 1725 C CA . ASP A 1 233 ? 2.854 -0.368 11.234 1.00 71.31 233 ASP A CA 1
ATOM 1726 C C . ASP A 1 233 ? 2.125 -0.414 9.883 1.00 71.31 233 ASP A C 1
ATOM 1728 O O . ASP A 1 233 ? 1.779 -1.482 9.373 1.00 71.31 233 ASP A O 1
ATOM 1732 N N . LEU A 1 234 ? 1.837 0.769 9.338 1.00 81.12 234 LEU A N 1
ATOM 1733 C CA . LEU A 1 234 ? 1.218 0.953 8.023 1.00 81.12 234 LEU A CA 1
ATOM 1734 C C . LEU A 1 234 ? 2.253 1.178 6.911 1.00 81.12 234 LEU A C 1
ATOM 1736 O O . LEU A 1 234 ? 1.884 1.550 5.797 1.00 81.12 234 LEU A O 1
ATOM 1740 N N . ARG A 1 235 ? 3.546 0.960 7.174 1.00 86.38 235 ARG A N 1
ATOM 1741 C CA . ARG A 1 235 ? 4.586 1.124 6.155 1.00 86.38 235 ARG A CA 1
ATOM 1742 C C . ARG A 1 235 ? 4.514 0.006 5.116 1.00 86.38 235 ARG A C 1
ATOM 1744 O O . ARG A 1 235 ? 4.085 -1.120 5.382 1.00 86.38 235 ARG A O 1
ATOM 1751 N N . VAL A 1 236 ? 4.984 0.307 3.906 1.00 89.25 236 VAL A N 1
ATOM 1752 C CA . VAL A 1 236 ? 5.235 -0.737 2.906 1.00 89.25 236 VAL A CA 1
ATOM 1753 C C . VAL A 1 236 ? 6.374 -1.620 3.412 1.00 89.25 236 VAL A C 1
ATOM 1755 O O . VAL A 1 236 ? 7.393 -1.134 3.901 1.00 89.25 236 VAL A O 1
ATOM 1758 N N . SER A 1 237 ? 6.213 -2.935 3.291 1.00 92.56 237 SER A N 1
ATOM 1759 C CA . SER A 1 237 ? 7.223 -3.888 3.741 1.00 92.56 237 SER A CA 1
ATOM 1760 C C . SER A 1 237 ? 8.547 -3.680 2.996 1.00 92.56 237 SER A C 1
ATOM 1762 O O . SER A 1 237 ? 8.597 -3.640 1.765 1.00 92.56 237 SER A O 1
ATOM 1764 N N . LEU A 1 238 ? 9.650 -3.584 3.743 1.00 92.50 238 LEU A N 1
ATOM 1765 C CA . LEU A 1 238 ? 10.978 -3.356 3.168 1.00 92.50 238 LEU A CA 1
ATOM 1766 C C . LEU A 1 238 ? 11.377 -4.401 2.101 1.00 92.50 238 LEU A C 1
ATOM 1768 O O . LEU A 1 238 ? 11.902 -3.996 1.062 1.00 92.50 238 LEU A O 1
ATOM 1772 N N . PRO A 1 239 ? 11.090 -5.714 2.263 1.00 94.94 239 PRO A N 1
ATOM 1773 C CA . PRO A 1 239 ? 11.354 -6.700 1.214 1.00 94.94 239 PRO A CA 1
ATOM 1774 C C . PRO A 1 239 ? 10.607 -6.410 -0.091 1.00 94.94 239 PRO A C 1
ATOM 1776 O O . PRO A 1 239 ? 11.157 -6.633 -1.167 1.00 94.94 239 PRO A O 1
ATOM 1779 N N . LEU A 1 240 ? 9.380 -5.887 -0.012 1.00 94.62 240 LEU A N 1
ATOM 1780 C CA . LEU A 1 240 ? 8.600 -5.515 -1.189 1.00 94.62 240 LEU A CA 1
ATOM 1781 C C . LEU A 1 240 ? 9.179 -4.276 -1.871 1.00 94.62 240 LEU A C 1
ATOM 1783 O O . LEU A 1 240 ? 9.296 -4.273 -3.092 1.00 94.62 240 LEU A O 1
ATOM 1787 N N . ILE A 1 241 ? 9.588 -3.260 -1.104 1.00 95.44 241 ILE A N 1
ATOM 1788 C CA . ILE A 1 241 ? 10.244 -2.060 -1.649 1.00 95.44 241 ILE A CA 1
ATOM 1789 C C . ILE A 1 241 ? 11.524 -2.451 -2.391 1.00 95.44 241 ILE A C 1
ATOM 1791 O O . ILE A 1 241 ? 11.718 -2.063 -3.542 1.00 95.44 241 ILE A O 1
ATOM 1795 N N . LEU A 1 242 ? 12.386 -3.246 -1.752 1.00 95.50 242 LEU A N 1
ATOM 1796 C CA . LEU A 1 242 ? 13.649 -3.687 -2.342 1.00 95.50 242 LEU A CA 1
ATOM 1797 C C . LEU A 1 242 ? 13.423 -4.606 -3.545 1.00 95.50 242 LEU A C 1
ATOM 1799 O O . LEU A 1 242 ? 14.103 -4.458 -4.556 1.00 95.50 242 LEU A O 1
ATOM 1803 N N . GLY A 1 243 ? 12.450 -5.518 -3.467 1.00 96.25 243 GLY A N 1
ATOM 1804 C CA . GLY A 1 243 ? 12.070 -6.389 -4.577 1.00 96.25 243 GLY A CA 1
ATOM 1805 C C . GLY A 1 243 ? 11.547 -5.598 -5.776 1.00 96.25 243 GLY A C 1
ATOM 1806 O O . GLY A 1 243 ? 12.020 -5.793 -6.894 1.00 96.25 243 GLY A O 1
ATOM 1807 N N . ALA A 1 244 ? 10.634 -4.653 -5.547 1.00 94.75 244 ALA A N 1
ATOM 1808 C CA . ALA A 1 244 ? 10.129 -3.762 -6.583 1.00 94.75 244 ALA A CA 1
ATOM 1809 C C . ALA A 1 244 ? 11.250 -2.898 -7.172 1.00 94.75 244 ALA A C 1
ATOM 1811 O O . ALA A 1 244 ? 11.387 -2.830 -8.390 1.00 94.75 244 ALA A O 1
ATOM 1812 N N . GLY A 1 245 ? 12.101 -2.307 -6.329 1.00 94.00 245 GLY A N 1
ATOM 1813 C CA . GLY A 1 245 ? 13.256 -1.523 -6.763 1.00 94.00 245 GLY A CA 1
ATOM 1814 C C . GLY A 1 245 ? 14.233 -2.340 -7.609 1.00 94.00 245 GLY A C 1
ATOM 1815 O O . GLY A 1 245 ? 14.682 -1.865 -8.647 1.00 94.00 245 GLY A O 1
ATOM 1816 N N . ALA A 1 246 ? 14.502 -3.592 -7.231 1.00 94.50 246 ALA A N 1
ATOM 1817 C CA . ALA A 1 246 ? 15.343 -4.505 -8.001 1.00 94.50 246 ALA A CA 1
ATOM 1818 C C . ALA A 1 246 ? 14.730 -4.848 -9.367 1.00 94.50 246 ALA A C 1
ATOM 1820 O O . ALA A 1 246 ? 15.445 -4.854 -10.368 1.00 94.50 246 ALA A O 1
ATOM 1821 N N . VAL A 1 247 ? 13.414 -5.085 -9.432 1.00 93.62 247 VAL A N 1
ATOM 1822 C CA . VAL A 1 247 ? 12.699 -5.309 -10.701 1.00 93.62 247 VAL A CA 1
ATOM 1823 C C . VAL A 1 247 ? 12.765 -4.063 -11.585 1.00 93.62 247 VAL A C 1
ATOM 1825 O O . VAL A 1 247 ? 13.134 -4.169 -12.753 1.00 93.62 247 VAL A O 1
ATOM 1828 N N . CYS A 1 248 ? 12.476 -2.882 -11.035 1.00 89.75 248 CYS A N 1
ATOM 1829 C CA . CYS A 1 248 ? 12.518 -1.618 -11.770 1.00 89.75 248 CYS A CA 1
ATOM 1830 C C . CYS A 1 248 ? 13.933 -1.334 -12.295 1.00 89.75 248 CYS A C 1
ATOM 1832 O O . CYS A 1 248 ? 14.111 -1.036 -13.475 1.00 89.75 248 CYS A O 1
ATOM 1834 N N . ALA A 1 249 ? 14.949 -1.493 -11.443 1.00 88.94 249 ALA A N 1
ATOM 1835 C CA . ALA A 1 249 ? 16.349 -1.349 -11.821 1.00 88.94 249 ALA A CA 1
ATOM 1836 C C . ALA A 1 249 ? 16.729 -2.351 -12.918 1.00 88.94 249 ALA A C 1
ATOM 1838 O O . ALA A 1 249 ? 17.296 -1.964 -13.936 1.00 88.94 249 ALA A O 1
ATOM 1839 N N . GLY A 1 250 ? 16.374 -3.627 -12.748 1.00 89.38 250 GLY A N 1
ATOM 1840 C CA . GLY A 1 250 ? 16.637 -4.679 -13.726 1.00 89.38 250 GLY A CA 1
ATOM 1841 C C . GLY A 1 250 ? 16.015 -4.390 -15.091 1.00 89.38 250 GLY A C 1
ATOM 1842 O O . GLY A 1 250 ? 16.682 -4.570 -16.109 1.00 89.38 250 GLY A O 1
ATOM 1843 N N . LEU A 1 251 ? 14.781 -3.880 -15.125 1.00 85.62 251 LEU A N 1
ATOM 1844 C CA . LEU A 1 251 ? 14.121 -3.450 -16.359 1.00 85.62 251 LEU A CA 1
ATOM 1845 C C . LEU A 1 251 ? 14.861 -2.274 -17.010 1.00 85.62 251 LEU A C 1
ATOM 1847 O O . LEU A 1 251 ? 15.225 -2.366 -18.181 1.00 85.62 251 LEU A O 1
ATOM 1851 N N . SER A 1 252 ? 15.151 -1.205 -16.263 1.00 82.00 252 SER A N 1
ATOM 1852 C CA . SER A 1 252 ? 15.855 -0.028 -16.794 1.00 82.00 252 SER A CA 1
ATOM 1853 C C . SER A 1 252 ? 17.264 -0.364 -17.300 1.00 82.00 252 SER A C 1
ATOM 1855 O O . SER A 1 252 ? 17.614 -0.027 -18.432 1.00 82.00 252 SER A O 1
ATOM 1857 N N . PHE A 1 253 ? 18.069 -1.082 -16.509 1.00 82.50 253 PHE A N 1
ATOM 1858 C CA . PHE A 1 253 ? 19.414 -1.500 -16.914 1.00 82.50 253 PHE A CA 1
ATOM 1859 C C . PHE A 1 253 ? 19.383 -2.535 -18.043 1.00 82.50 253 PHE A C 1
ATOM 1861 O O . PHE A 1 253 ? 20.255 -2.514 -18.910 1.00 82.50 253 PHE A O 1
ATOM 1868 N N . GLY A 1 254 ? 18.376 -3.412 -18.075 1.00 83.31 254 GLY A N 1
ATOM 1869 C CA . GLY A 1 254 ? 18.162 -4.366 -19.161 1.00 83.31 254 GLY A CA 1
ATOM 1870 C C . GLY A 1 254 ? 17.880 -3.673 -20.494 1.00 83.31 254 GLY A C 1
ATOM 1871 O O . GLY A 1 254 ? 18.509 -4.006 -21.500 1.00 83.31 254 GLY A O 1
ATOM 1872 N N . VAL A 1 255 ? 17.003 -2.663 -20.498 1.00 80.62 255 VAL A N 1
ATOM 1873 C CA . VAL A 1 255 ? 16.722 -1.833 -21.682 1.00 80.62 255 VAL A CA 1
ATOM 1874 C C . VAL A 1 255 ? 17.975 -1.079 -22.125 1.00 80.62 255 VAL A C 1
ATOM 1876 O O . VAL A 1 255 ? 18.315 -1.113 -23.308 1.00 80.62 255 VAL A O 1
ATOM 1879 N N . LEU A 1 256 ? 18.716 -0.474 -21.192 1.00 78.88 256 LEU A N 1
ATOM 1880 C CA . LEU A 1 256 ? 19.975 0.210 -21.496 1.00 78.88 256 LEU A CA 1
ATOM 1881 C C . LEU A 1 256 ? 21.010 -0.748 -22.109 1.00 78.88 256 LEU A C 1
ATOM 1883 O O . LEU A 1 256 ? 21.615 -0.442 -23.137 1.00 78.88 256 LEU A O 1
ATOM 1887 N N . ALA A 1 257 ? 21.188 -1.934 -21.525 1.00 80.81 257 ALA A N 1
ATOM 1888 C CA . ALA A 1 257 ? 22.104 -2.949 -22.033 1.00 80.81 257 ALA A CA 1
ATOM 1889 C C . ALA A 1 257 ? 21.698 -3.436 -23.433 1.00 80.81 257 ALA A C 1
ATOM 1891 O O . ALA A 1 257 ? 22.554 -3.575 -24.310 1.00 80.81 257 ALA A O 1
ATOM 1892 N N . ALA A 1 258 ? 20.402 -3.655 -23.671 1.00 81.38 258 ALA A N 1
ATOM 1893 C CA . ALA A 1 258 ? 19.876 -4.026 -24.979 1.00 81.38 258 ALA A CA 1
ATOM 1894 C C . ALA A 1 258 ? 20.086 -2.911 -26.017 1.00 81.38 258 ALA A C 1
ATOM 1896 O O . ALA A 1 258 ? 20.545 -3.196 -27.122 1.00 81.38 258 ALA A O 1
ATOM 1897 N N . ALA A 1 259 ? 19.837 -1.649 -25.656 1.00 76.38 259 ALA A N 1
ATOM 1898 C CA . ALA A 1 259 ? 20.046 -0.492 -26.522 1.00 76.38 259 ALA A CA 1
ATOM 1899 C C . ALA A 1 259 ? 21.530 -0.298 -26.878 1.00 76.38 259 ALA A C 1
ATOM 1901 O O . ALA A 1 259 ? 21.873 -0.110 -28.047 1.00 76.38 259 ALA A O 1
ATOM 1902 N N . LEU A 1 260 ? 22.433 -0.412 -25.898 1.00 78.12 260 LEU A N 1
ATOM 1903 C CA . LEU A 1 260 ? 23.880 -0.368 -26.128 1.00 78.12 260 LEU A CA 1
ATOM 1904 C C . LEU A 1 260 ? 24.344 -1.532 -27.008 1.00 78.12 260 LEU A C 1
ATOM 1906 O O . LEU A 1 260 ? 25.160 -1.338 -27.910 1.00 78.12 260 LEU A O 1
ATOM 1910 N N . ARG A 1 261 ? 23.807 -2.739 -26.792 1.00 80.56 261 ARG A N 1
ATOM 1911 C CA . ARG A 1 261 ? 24.117 -3.911 -27.620 1.00 80.56 261 ARG A CA 1
ATOM 1912 C C . ARG A 1 261 ? 23.603 -3.747 -29.046 1.00 80.56 261 ARG A C 1
ATOM 1914 O O . ARG A 1 261 ? 24.320 -4.115 -29.969 1.00 80.56 261 ARG A O 1
ATOM 1921 N N . ALA A 1 262 ? 22.411 -3.184 -29.233 1.00 77.25 262 ALA A N 1
ATOM 1922 C CA . ALA A 1 262 ? 21.852 -2.889 -30.548 1.00 77.25 262 ALA A CA 1
ATOM 1923 C C . ALA A 1 262 ? 22.704 -1.858 -31.303 1.00 77.25 262 ALA A C 1
ATOM 1925 O O . ALA A 1 262 ? 22.983 -2.057 -32.477 1.00 77.25 262 ALA A O 1
ATOM 1926 N N . ARG A 1 263 ? 23.200 -0.819 -30.617 1.00 70.12 263 ARG A N 1
ATOM 1927 C CA . ARG A 1 263 ? 24.099 0.192 -31.204 1.00 70.12 263 ARG A CA 1
ATOM 1928 C C . ARG A 1 263 ? 25.496 -0.333 -31.538 1.00 70.12 263 ARG A C 1
ATOM 1930 O O . ARG A 1 263 ? 26.149 0.215 -32.414 1.00 70.12 263 ARG A O 1
ATOM 1937 N N . ARG A 1 264 ? 25.971 -1.363 -30.830 1.00 69.62 264 ARG A N 1
ATOM 1938 C CA . ARG A 1 264 ? 27.257 -2.029 -31.103 1.00 69.62 264 ARG A CA 1
ATOM 1939 C C . ARG A 1 264 ? 27.160 -3.130 -32.158 1.00 69.62 264 ARG A C 1
ATOM 1941 O O . ARG A 1 264 ? 28.189 -3.703 -32.506 1.00 69.62 264 ARG A O 1
ATOM 1948 N N . ARG A 1 265 ? 25.958 -3.479 -32.632 1.00 65.38 265 ARG A N 1
ATOM 1949 C CA . ARG A 1 265 ? 25.840 -4.396 -33.768 1.00 65.38 265 ARG A CA 1
ATOM 1950 C C . ARG A 1 265 ? 26.345 -3.667 -35.014 1.00 65.38 265 ARG A C 1
ATOM 1952 O O . ARG A 1 265 ? 25.919 -2.531 -35.225 1.00 65.38 265 ARG A O 1
ATOM 1959 N N . PRO A 1 266 ? 27.236 -4.286 -35.810 1.00 56.72 266 PRO A N 1
ATOM 1960 C CA . PRO A 1 266 ? 27.608 -3.717 -37.095 1.00 56.72 266 PRO A CA 1
ATOM 1961 C C . PRO A 1 266 ? 26.321 -3.490 -37.903 1.00 56.72 266 PRO A C 1
ATOM 1963 O O . PRO A 1 266 ? 25.417 -4.330 -37.825 1.00 56.72 266 PRO A O 1
ATOM 1966 N N . PRO A 1 267 ? 26.178 -2.351 -38.593 1.00 56.88 267 PRO A N 1
ATOM 1967 C CA . PRO A 1 267 ? 24.992 -2.074 -39.390 1.00 56.88 267 PRO A CA 1
ATOM 1968 C C . PRO A 1 267 ? 24.829 -3.169 -40.448 1.00 56.88 267 PRO A C 1
ATOM 1970 O O . PRO A 1 267 ? 25.646 -3.314 -41.348 1.00 56.88 267 PRO A O 1
ATOM 1973 N N . VAL A 1 268 ? 23.771 -3.971 -40.310 1.00 55.50 268 VAL A N 1
ATOM 1974 C CA . VAL A 1 268 ? 23.469 -5.126 -41.179 1.00 55.50 268 VAL A CA 1
ATOM 1975 C C . VAL A 1 268 ? 22.600 -4.693 -42.370 1.00 55.50 268 VAL A C 1
ATOM 1977 O O . VAL A 1 268 ? 21.630 -5.351 -42.731 1.00 55.50 268 VAL A O 1
ATOM 1980 N N . GLY A 1 269 ? 22.871 -3.501 -42.902 1.00 55.22 269 GLY A N 1
ATOM 1981 C CA . GLY A 1 269 ? 22.110 -2.933 -44.006 1.00 55.22 269 GLY A CA 1
ATOM 1982 C C . GLY A 1 269 ? 22.614 -1.552 -44.407 1.00 55.22 269 GLY A C 1
ATOM 1983 O O . GLY A 1 269 ? 22.613 -0.617 -43.607 1.00 55.22 269 GLY A O 1
ATOM 1984 N N . GLY A 1 270 ? 23.019 -1.428 -45.671 1.00 63.62 270 GLY A N 1
ATOM 1985 C CA . GLY A 1 270 ? 23.501 -0.188 -46.278 1.00 63.62 270 GLY A CA 1
ATOM 1986 C C . GLY A 1 270 ? 24.960 -0.255 -46.737 1.00 63.62 270 GLY A C 1
ATOM 1987 O O . GLY A 1 270 ? 25.600 -1.296 -46.685 1.00 63.62 270 GLY A O 1
ATOM 1988 N N . ALA A 1 271 ? 25.461 0.892 -47.206 1.00 54.94 271 ALA A N 1
ATOM 1989 C CA . ALA A 1 271 ? 26.746 1.137 -47.883 1.00 54.94 271 ALA A CA 1
ATOM 1990 C C . ALA A 1 271 ? 27.975 0.357 -47.390 1.00 54.94 271 ALA A C 1
ATOM 1992 O O . ALA A 1 271 ? 28.899 0.141 -48.165 1.00 54.94 271 ALA A O 1
ATOM 1993 N N . GLU A 1 272 ? 27.992 0.012 -46.108 1.00 60.09 272 GLU A N 1
ATOM 1994 C CA . GLU A 1 272 ? 29.117 -0.578 -45.392 1.00 60.09 272 GLU A CA 1
ATOM 1995 C C . GLU A 1 272 ? 29.190 -2.101 -45.549 1.00 60.09 272 GLU A C 1
ATOM 1997 O O . GLU A 1 272 ? 30.284 -2.642 -45.496 1.00 60.09 272 GLU A O 1
ATOM 2002 N N . GLU A 1 273 ? 28.076 -2.784 -45.842 1.00 62.03 273 GLU A N 1
ATOM 2003 C CA . GLU A 1 273 ? 28.079 -4.213 -46.207 1.00 62.03 273 GLU A CA 1
ATOM 2004 C C . GLU A 1 273 ? 28.585 -4.430 -47.643 1.00 62.03 273 GLU A C 1
ATOM 2006 O O . GLU A 1 273 ? 29.163 -5.464 -47.966 1.00 62.03 273 GLU A O 1
ATOM 2011 N N . LEU A 1 274 ? 28.418 -3.420 -48.507 1.00 65.19 274 LEU A N 1
ATOM 2012 C CA . LEU A 1 274 ? 28.968 -3.442 -49.862 1.00 65.19 274 LEU A CA 1
ATOM 2013 C C . LEU A 1 274 ? 30.497 -3.327 -49.852 1.00 65.19 274 LEU A C 1
ATOM 2015 O O . LEU A 1 274 ? 31.140 -3.889 -50.734 1.00 65.19 274 LEU A O 1
ATOM 2019 N N . LEU A 1 275 ? 31.082 -2.628 -48.876 1.00 67.50 275 LEU A N 1
ATOM 2020 C CA . LEU A 1 275 ? 32.532 -2.507 -48.727 1.00 67.50 275 LEU A CA 1
ATOM 2021 C C . LEU A 1 275 ? 33.105 -3.865 -48.292 1.00 67.50 275 LEU A C 1
ATOM 2023 O O . LEU A 1 275 ? 32.624 -4.467 -47.343 1.00 67.50 275 LEU A O 1
ATOM 2027 N N . GLU A 1 276 ? 34.108 -4.362 -49.019 1.00 66.81 276 GLU A N 1
ATOM 2028 C CA . GLU A 1 276 ? 34.691 -5.715 -48.898 1.00 66.81 276 GLU A CA 1
ATOM 2029 C C . GLU A 1 276 ? 33.851 -6.895 -49.421 1.00 66.81 276 GLU A C 1
ATOM 2031 O O . GLU A 1 276 ? 34.352 -8.022 -49.483 1.00 66.81 276 GLU A O 1
ATOM 2036 N N . SER A 1 277 ? 32.625 -6.664 -49.900 1.00 77.44 277 SER A N 1
ATOM 2037 C CA . SER A 1 277 ? 31.873 -7.700 -50.619 1.00 77.44 277 SER A CA 1
ATOM 2038 C C . SER A 1 277 ? 32.455 -7.957 -52.024 1.00 77.44 277 SER A C 1
ATOM 2040 O O . SER A 1 277 ? 33.130 -7.107 -52.622 1.00 77.44 277 SER A O 1
ATOM 2042 N N . THR A 1 278 ? 32.225 -9.165 -52.553 1.00 83.44 278 THR A N 1
ATOM 2043 C CA . THR A 1 278 ? 32.651 -9.551 -53.909 1.00 83.44 278 THR A CA 1
ATOM 2044 C C . THR A 1 278 ? 31.471 -9.531 -54.873 1.00 83.44 278 THR A C 1
ATOM 2046 O O . THR A 1 278 ? 30.396 -10.053 -54.580 1.00 83.44 278 THR A O 1
ATOM 2049 N N . GLY A 1 279 ? 31.680 -8.923 -56.037 1.00 86.25 279 GLY A N 1
ATOM 2050 C CA . GLY A 1 279 ? 30.716 -8.851 -57.129 1.00 86.25 279 GLY A CA 1
ATOM 2051 C C . GLY A 1 279 ? 31.196 -9.594 -58.371 1.00 86.25 279 GLY A C 1
ATOM 2052 O O . GLY A 1 279 ? 32.369 -9.948 -58.489 1.00 86.25 279 GLY A O 1
ATOM 2053 N N . THR A 1 280 ? 30.281 -9.815 -59.314 1.00 89.81 280 THR A N 1
ATOM 2054 C CA . THR A 1 280 ? 30.597 -10.361 -60.646 1.00 89.81 280 THR A CA 1
ATOM 2055 C C . THR A 1 280 ? 30.361 -9.300 -61.712 1.00 89.81 280 THR A C 1
ATOM 2057 O O . THR A 1 280 ? 29.300 -8.676 -61.736 1.00 89.81 280 THR A O 1
ATOM 2060 N N . VAL A 1 281 ? 31.329 -9.091 -62.602 1.00 90.81 281 VAL A N 1
ATOM 20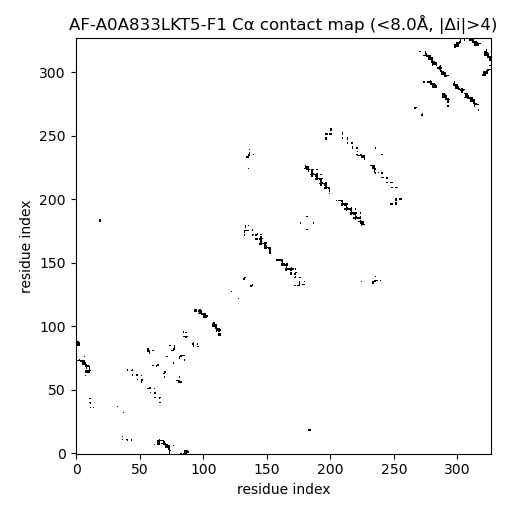61 C CA . VAL A 1 281 ? 31.204 -8.137 -63.710 1.00 90.81 281 VAL A CA 1
ATOM 2062 C C . VAL A 1 281 ? 30.178 -8.643 -64.724 1.00 90.81 281 VAL A C 1
ATOM 2064 O O . VAL A 1 281 ? 30.273 -9.774 -65.191 1.00 90.81 281 VAL A O 1
ATOM 2067 N N . LEU A 1 282 ? 29.196 -7.812 -65.077 1.00 89.94 282 LEU A N 1
ATOM 2068 C CA . LEU A 1 282 ? 28.204 -8.127 -66.111 1.00 89.94 282 LEU A CA 1
ATOM 2069 C C . LEU A 1 282 ? 28.608 -7.539 -67.464 1.00 89.94 282 LEU A C 1
ATOM 2071 O O . LEU A 1 282 ? 28.531 -8.213 -68.484 1.00 89.94 282 LEU A O 1
ATOM 2075 N N . ASP A 1 283 ? 29.027 -6.276 -67.456 1.00 87.94 283 ASP A N 1
ATOM 2076 C CA . ASP A 1 283 ? 29.381 -5.500 -68.643 1.00 87.94 283 ASP A CA 1
ATOM 2077 C C . ASP A 1 283 ? 30.451 -4.477 -68.258 1.00 87.94 283 ASP A C 1
ATOM 2079 O O . ASP A 1 283 ? 30.340 -3.853 -67.198 1.00 87.94 283 ASP A O 1
ATOM 2083 N N . TRP A 1 284 ? 31.490 -4.331 -69.081 1.00 90.00 284 TRP A N 1
ATOM 2084 C CA . TRP A 1 284 ? 32.639 -3.478 -68.784 1.00 90.00 284 TRP A CA 1
ATOM 2085 C C . TRP A 1 284 ? 33.204 -2.825 -70.037 1.00 90.00 284 TRP A C 1
ATOM 2087 O O . TRP A 1 284 ? 33.537 -3.503 -71.009 1.00 90.00 284 TRP A O 1
ATOM 2097 N N . GLN A 1 285 ? 33.339 -1.502 -69.996 1.00 84.75 285 GLN A N 1
ATOM 2098 C CA . GLN A 1 285 ? 33.888 -0.696 -71.078 1.00 84.75 285 GLN A CA 1
ATOM 2099 C C . GLN A 1 285 ? 34.751 0.420 -70.492 1.00 84.75 285 GLN A C 1
ATOM 2101 O O . GLN A 1 285 ? 34.270 1.273 -69.748 1.00 84.75 285 GLN A O 1
ATOM 2106 N N . ASP A 1 286 ? 36.039 0.397 -70.833 1.00 81.81 286 ASP A N 1
ATOM 2107 C CA . ASP A 1 286 ? 36.998 1.475 -70.565 1.00 81.81 286 ASP A CA 1
ATOM 2108 C C . ASP A 1 286 ? 36.954 2.022 -69.119 1.00 81.81 286 ASP A C 1
ATOM 2110 O O . ASP A 1 286 ? 36.788 3.212 -68.853 1.00 81.81 286 ASP A O 1
ATOM 2114 N N . GLY A 1 287 ? 37.037 1.105 -68.146 1.00 83.38 287 GLY A N 1
ATOM 2115 C CA . GLY A 1 287 ? 37.124 1.440 -66.720 1.00 83.38 287 GLY A CA 1
ATOM 2116 C C . GLY A 1 287 ? 35.793 1.779 -66.040 1.00 83.38 287 GLY A C 1
ATOM 2117 O O . GLY A 1 287 ? 35.802 2.160 -64.865 1.00 83.38 287 GLY A O 1
ATOM 2118 N N . ARG A 1 288 ? 34.652 1.628 -66.729 1.00 87.94 288 ARG A N 1
ATOM 2119 C CA . ARG A 1 288 ? 33.305 1.712 -66.143 1.00 87.94 288 ARG A CA 1
ATOM 2120 C C . ARG A 1 288 ? 32.410 0.578 -66.631 1.00 87.94 288 ARG A C 1
ATOM 2122 O O . ARG A 1 288 ? 32.558 0.073 -67.738 1.00 87.94 288 ARG A O 1
ATOM 2129 N N . GLY A 1 289 ? 31.435 0.198 -65.819 1.00 89.75 289 GLY A N 1
ATOM 2130 C CA . GLY A 1 289 ? 30.521 -0.871 -66.192 1.00 89.75 289 GLY A CA 1
ATOM 2131 C C . GLY A 1 289 ? 29.484 -1.180 -65.130 1.00 89.75 289 GLY A C 1
ATOM 2132 O O . GLY A 1 289 ? 29.251 -0.385 -64.218 1.00 89.75 289 GLY A O 1
ATOM 2133 N N . ARG A 1 290 ? 28.849 -2.343 -65.261 1.00 90.62 290 ARG A N 1
ATOM 2134 C CA . ARG A 1 290 ? 27.846 -2.842 -64.317 1.00 90.62 290 ARG A CA 1
ATOM 2135 C C . ARG A 1 290 ? 28.304 -4.149 -63.694 1.00 90.62 290 ARG A C 1
ATOM 2137 O O . ARG A 1 290 ? 28.805 -5.032 -64.390 1.00 90.62 290 ARG A O 1
ATOM 2144 N N . ILE A 1 291 ? 28.083 -4.279 -62.393 1.00 90.88 291 ILE A N 1
ATOM 2145 C CA . ILE A 1 291 ? 28.420 -5.470 -61.614 1.00 90.88 291 ILE A CA 1
ATOM 2146 C C . ILE A 1 291 ? 27.195 -5.965 -60.848 1.00 90.88 291 ILE A C 1
ATOM 2148 O O . ILE A 1 291 ? 26.323 -5.173 -60.491 1.00 90.88 291 ILE A O 1
ATOM 2152 N N . LEU A 1 292 ? 27.132 -7.270 -60.599 1.00 88.19 292 LEU A N 1
ATOM 2153 C CA . LEU A 1 292 ? 26.120 -7.904 -59.761 1.00 88.19 292 LEU A CA 1
ATOM 2154 C C . LEU A 1 292 ? 26.697 -8.150 -58.365 1.00 88.19 292 LEU A C 1
ATOM 2156 O O . LEU A 1 292 ? 27.694 -8.865 -58.234 1.00 88.19 292 LEU A O 1
ATOM 2160 N N . VAL A 1 293 ? 26.067 -7.582 -57.339 1.00 86.62 293 VAL A N 1
ATOM 2161 C CA . VAL A 1 293 ? 26.489 -7.673 -55.932 1.00 86.62 293 VAL A CA 1
ATOM 2162 C C . VAL A 1 293 ? 25.249 -7.959 -55.092 1.00 86.62 293 VAL A C 1
ATOM 2164 O O . VAL A 1 293 ? 24.263 -7.241 -55.205 1.00 86.62 293 VAL A O 1
ATOM 2167 N N . HIS A 1 294 ? 25.256 -9.041 -54.309 1.00 79.62 294 HIS A N 1
ATOM 2168 C CA . HIS A 1 294 ? 24.112 -9.466 -53.480 1.00 79.62 294 HIS A CA 1
ATOM 2169 C C . HIS A 1 294 ? 22.749 -9.551 -54.214 1.00 79.62 294 HIS A C 1
ATOM 2171 O O . HIS A 1 294 ? 21.696 -9.447 -53.596 1.00 79.62 294 HIS A O 1
ATOM 2177 N N . GLY A 1 295 ? 22.758 -9.789 -55.533 1.00 78.06 295 GLY A N 1
ATOM 2178 C CA . GLY A 1 295 ? 21.546 -9.871 -56.362 1.00 78.06 295 GLY A CA 1
ATOM 2179 C C . GLY A 1 295 ? 21.083 -8.539 -56.966 1.00 78.06 295 GLY A C 1
ATOM 2180 O O . GLY A 1 295 ? 20.112 -8.527 -57.717 1.00 78.06 295 GLY A O 1
ATOM 2181 N N . GLU A 1 296 ? 21.798 -7.441 -56.709 1.00 84.62 296 GLU A N 1
ATOM 2182 C CA . GLU A 1 296 ? 21.517 -6.108 -57.246 1.00 84.62 296 GLU A CA 1
ATOM 2183 C C . GLU A 1 296 ? 22.547 -5.687 -58.304 1.00 84.62 296 GLU A C 1
ATOM 2185 O O . GLU A 1 296 ? 23.732 -6.022 -58.212 1.00 84.62 296 GLU A O 1
ATOM 2190 N N . ILE A 1 297 ? 22.102 -4.934 -59.317 1.00 88.25 297 ILE A N 1
ATOM 2191 C CA . ILE A 1 297 ? 22.966 -4.410 -60.384 1.00 88.25 297 ILE A CA 1
ATOM 2192 C C . ILE A 1 297 ? 23.429 -3.004 -60.012 1.00 88.25 297 ILE A C 1
ATOM 2194 O O . ILE A 1 297 ? 22.620 -2.083 -59.914 1.00 88.25 297 ILE A O 1
ATOM 2198 N N . TRP A 1 298 ? 24.742 -2.836 -59.888 1.00 89.06 298 TRP A N 1
ATOM 2199 C CA . TRP A 1 298 ? 25.377 -1.580 -59.507 1.00 89.06 298 TRP A CA 1
ATOM 2200 C C . TRP A 1 298 ? 26.284 -1.051 -60.614 1.00 89.06 298 TRP A C 1
ATOM 2202 O O . TRP A 1 29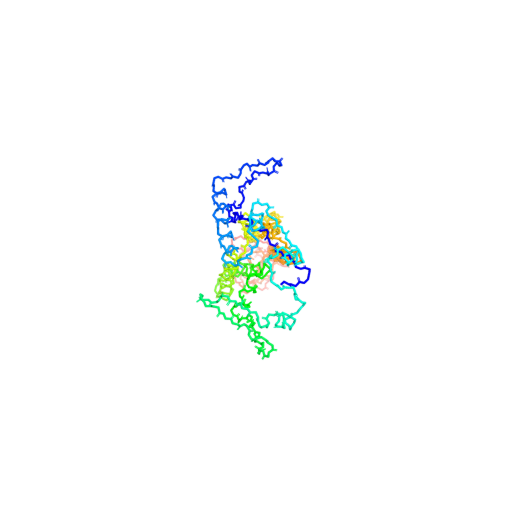8 ? 26.954 -1.818 -61.309 1.00 89.06 298 TRP A O 1
ATOM 2212 N N . THR A 1 299 ? 26.337 0.273 -60.759 1.00 89.31 299 THR A N 1
ATOM 2213 C CA . THR A 1 299 ? 27.329 0.939 -61.612 1.00 89.31 299 THR A CA 1
ATOM 2214 C C . THR A 1 299 ? 28.674 0.922 -60.899 1.00 89.31 299 THR A C 1
ATOM 2216 O O . THR A 1 299 ? 28.744 1.244 -59.714 1.00 89.31 299 THR A O 1
ATOM 2219 N N . ALA A 1 300 ? 29.748 0.575 -61.601 1.00 89.75 300 ALA A N 1
ATOM 2220 C CA . ALA A 1 300 ? 31.078 0.489 -61.016 1.00 89.75 300 ALA A CA 1
ATOM 2221 C C . ALA A 1 300 ? 32.162 1.128 -61.896 1.00 89.75 300 ALA A C 1
ATOM 2223 O O . ALA A 1 300 ? 32.006 1.251 -63.112 1.00 89.75 300 ALA A O 1
ATOM 2224 N N . ARG A 1 301 ? 33.262 1.544 -61.259 1.00 90.12 301 ARG A N 1
ATOM 2225 C CA . ARG A 1 301 ? 34.469 2.115 -61.874 1.00 90.12 301 ARG A CA 1
ATOM 2226 C C . ARG A 1 301 ? 35.724 1.413 -61.352 1.00 90.12 301 ARG A C 1
ATOM 2228 O O . ARG A 1 301 ? 35.797 1.108 -60.166 1.00 90.12 301 ARG A O 1
ATOM 2235 N N . GLY A 1 302 ? 36.706 1.172 -62.212 1.00 88.00 302 GLY A N 1
ATOM 2236 C CA . GLY A 1 302 ? 37.899 0.397 -61.858 1.00 88.00 302 GLY A CA 1
ATOM 2237 C C . GLY A 1 302 ? 38.906 0.295 -63.003 1.00 88.00 302 GLY A C 1
ATOM 2238 O O . GLY A 1 302 ? 38.919 1.134 -63.902 1.00 88.00 302 GLY A O 1
ATOM 2239 N N . ALA A 1 303 ? 39.750 -0.738 -62.978 1.00 81.94 303 ALA A N 1
ATOM 2240 C CA . ALA A 1 303 ? 40.756 -0.974 -64.015 1.00 81.94 303 ALA A CA 1
ATOM 2241 C C . ALA A 1 303 ? 40.129 -1.153 -65.414 1.00 81.94 303 ALA A C 1
ATOM 2243 O O . ALA A 1 303 ? 39.059 -1.743 -65.567 1.00 81.94 303 ALA A O 1
ATOM 2244 N N . ALA A 1 304 ? 40.812 -0.677 -66.460 1.00 75.75 304 ALA A N 1
ATOM 2245 C CA . ALA A 1 304 ? 40.296 -0.712 -67.834 1.00 75.75 304 ALA A CA 1
ATOM 2246 C C . ALA A 1 304 ? 40.128 -2.138 -68.402 1.00 75.75 304 ALA A C 1
ATOM 2248 O O . ALA A 1 304 ? 39.308 -2.354 -69.289 1.00 75.75 304 ALA A O 1
ATOM 2249 N N . ALA A 1 305 ? 40.866 -3.118 -67.873 1.00 80.56 305 ALA A N 1
ATOM 2250 C CA . ALA A 1 305 ? 40.953 -4.478 -68.406 1.00 80.56 305 ALA A CA 1
ATOM 2251 C C . ALA A 1 305 ? 40.161 -5.516 -67.582 1.00 80.56 305 ALA A C 1
ATOM 2253 O O . ALA A 1 305 ? 40.726 -6.523 -67.166 1.00 80.56 305 ALA A O 1
ATOM 2254 N N . LEU A 1 306 ? 38.867 -5.279 -67.346 1.00 83.56 306 LEU A N 1
ATOM 2255 C CA . LEU A 1 306 ? 37.951 -6.278 -66.771 1.00 83.56 306 LEU A CA 1
ATOM 2256 C C . LEU A 1 306 ? 37.021 -6.839 -67.854 1.00 83.56 306 LEU A C 1
ATOM 2258 O O . LEU A 1 306 ? 36.658 -6.131 -68.795 1.00 83.56 306 LEU A O 1
ATOM 2262 N N . LYS A 1 307 ? 36.635 -8.110 -67.728 1.00 84.75 307 LYS A N 1
ATOM 2263 C CA . LYS A 1 307 ? 35.708 -8.806 -68.629 1.00 84.75 307 LYS A CA 1
ATOM 2264 C C . LYS A 1 307 ? 34.451 -9.252 -67.888 1.00 84.75 307 LYS A C 1
ATOM 2266 O O . LYS A 1 307 ? 34.450 -9.446 -66.676 1.00 84.75 307 LYS A O 1
ATOM 2271 N N . ALA A 1 308 ? 33.370 -9.446 -68.641 1.00 86.62 308 ALA A N 1
ATOM 2272 C CA . ALA A 1 308 ? 32.151 -10.047 -68.112 1.00 86.62 308 ALA A CA 1
ATOM 2273 C C . ALA A 1 308 ? 32.452 -11.437 -67.517 1.00 86.62 308 ALA A C 1
ATOM 2275 O O . ALA A 1 308 ? 33.076 -12.273 -68.170 1.00 86.62 308 ALA A O 1
ATOM 2276 N N . GLY A 1 309 ? 32.004 -11.668 -66.284 1.00 84.88 309 GLY A N 1
ATOM 2277 C CA . GLY A 1 309 ? 32.259 -12.876 -65.497 1.00 84.88 309 GLY A CA 1
ATOM 2278 C C . GLY A 1 309 ? 33.388 -12.751 -64.469 1.00 84.88 309 GLY A C 1
ATOM 2279 O O . GLY A 1 309 ? 33.469 -13.598 -63.579 1.00 84.88 309 GLY A O 1
ATOM 2280 N N . ASP A 1 310 ? 34.217 -11.705 -64.536 1.00 87.75 310 ASP A N 1
ATOM 2281 C CA . ASP A 1 310 ? 35.312 -11.516 -63.581 1.00 87.75 310 ASP A CA 1
ATOM 2282 C C . ASP A 1 310 ? 34.777 -11.211 -62.175 1.00 87.75 310 ASP A C 1
ATOM 2284 O O . ASP A 1 310 ? 33.774 -10.507 -62.002 1.00 87.75 310 ASP A O 1
ATOM 2288 N N . ARG A 1 311 ? 35.464 -11.736 -61.153 1.00 89.50 311 ARG A N 1
ATOM 2289 C CA . ARG A 1 311 ? 35.185 -11.401 -59.754 1.00 89.50 311 ARG A CA 1
ATOM 2290 C C . ARG A 1 311 ? 35.964 -10.167 -59.342 1.00 89.50 311 ARG A C 1
ATOM 2292 O O . ARG A 1 311 ? 37.161 -10.058 -59.592 1.00 89.50 311 ARG A O 1
ATOM 2299 N N . VAL A 1 312 ? 35.273 -9.262 -58.668 1.00 88.62 312 VAL A N 1
ATOM 2300 C CA . VAL A 1 312 ? 35.813 -7.966 -58.261 1.00 88.62 312 VAL A CA 1
ATOM 2301 C C . VAL A 1 312 ? 35.444 -7.675 -56.817 1.00 88.62 312 VAL A C 1
ATOM 2303 O O . VAL A 1 312 ? 34.379 -8.083 -56.350 1.00 88.62 312 VAL A O 1
ATOM 2306 N N . ARG A 1 313 ? 36.329 -6.987 -56.101 1.00 89.38 313 ARG A N 1
ATOM 2307 C CA . ARG A 1 313 ? 36.118 -6.560 -54.717 1.00 89.38 313 ARG A CA 1
ATOM 2308 C C . ARG A 1 313 ? 35.789 -5.079 -54.683 1.00 89.38 313 ARG A C 1
ATOM 2310 O O . ARG A 1 313 ? 36.398 -4.289 -55.403 1.00 89.38 313 ARG A O 1
ATOM 2317 N N . ILE A 1 314 ? 34.828 -4.703 -53.850 1.00 87.62 314 ILE A N 1
ATOM 2318 C CA . ILE A 1 314 ? 34.417 -3.308 -53.698 1.00 87.62 314 ILE A CA 1
ATOM 2319 C C . ILE A 1 314 ? 35.301 -2.633 -52.655 1.00 87.62 314 ILE A C 1
ATOM 2321 O O . ILE A 1 314 ? 35.372 -3.066 -51.506 1.00 87.62 314 ILE A O 1
ATOM 2325 N N . VAL A 1 315 ? 35.961 -1.558 -53.080 1.00 85.44 315 VAL A N 1
ATOM 2326 C CA . VAL A 1 315 ? 36.949 -0.816 -52.285 1.00 85.44 315 VAL A CA 1
ATOM 2327 C C . VAL A 1 315 ? 36.339 0.446 -51.685 1.00 85.44 315 VAL A C 1
ATOM 2329 O O . VAL A 1 315 ? 36.644 0.823 -50.560 1.00 85.44 315 VAL A O 1
ATOM 2332 N N . SER A 1 316 ? 35.465 1.123 -52.430 1.00 82.56 316 SER A N 1
ATOM 2333 C CA . SER A 1 316 ? 34.742 2.296 -51.931 1.00 82.56 316 SER A CA 1
ATOM 2334 C C . SER A 1 316 ? 33.429 2.504 -52.679 1.00 82.56 316 SER A C 1
ATOM 2336 O O . SER A 1 316 ? 33.222 1.964 -53.767 1.00 82.56 316 SER A O 1
ATOM 2338 N N . ARG A 1 317 ? 32.531 3.309 -52.108 1.00 82.69 317 ARG A N 1
ATOM 2339 C CA . ARG A 1 317 ? 31.289 3.740 -52.756 1.00 82.69 317 ARG A CA 1
ATOM 2340 C C . ARG A 1 317 ? 31.259 5.258 -52.857 1.00 82.69 317 ARG A C 1
ATOM 2342 O O . ARG A 1 317 ? 31.385 5.941 -51.846 1.00 82.69 317 ARG A O 1
ATOM 2349 N N . ASP A 1 318 ? 31.010 5.759 -54.059 1.00 78.25 318 ASP A N 1
ATOM 2350 C CA . ASP A 1 318 ? 30.788 7.173 -54.346 1.00 78.25 318 ASP A CA 1
ATOM 2351 C C . ASP A 1 318 ? 29.363 7.359 -54.893 1.00 78.25 318 ASP A C 1
ATOM 2353 O O . ASP A 1 318 ? 29.063 7.061 -56.054 1.00 78.25 318 ASP A O 1
ATOM 2357 N N . GLY A 1 319 ? 28.436 7.744 -54.010 1.00 80.69 319 GLY A N 1
ATOM 2358 C CA . GLY A 1 319 ? 27.007 7.823 -54.320 1.00 80.69 319 GLY A CA 1
ATOM 2359 C C . GLY A 1 319 ? 26.426 6.475 -54.770 1.00 80.69 319 GLY A C 1
ATOM 2360 O O . GLY A 1 319 ? 26.354 5.529 -53.985 1.00 80.69 319 GLY A O 1
ATOM 2361 N N . LEU A 1 320 ? 26.003 6.403 -56.036 1.00 80.25 320 LEU A N 1
ATOM 2362 C CA . LEU A 1 320 ? 25.462 5.199 -56.689 1.00 80.25 320 LEU A CA 1
ATOM 2363 C C . LEU A 1 320 ? 26.504 4.455 -57.550 1.00 80.25 320 LEU A C 1
ATOM 2365 O O . LEU A 1 320 ? 26.142 3.562 -58.314 1.00 80.25 320 LEU A O 1
ATOM 2369 N N . THR A 1 321 ? 27.786 4.828 -57.455 1.00 84.00 321 THR A N 1
ATOM 2370 C CA . THR A 1 321 ? 28.886 4.194 -58.198 1.00 84.00 321 THR A CA 1
ATOM 2371 C C . THR A 1 321 ? 29.865 3.513 -57.243 1.00 84.00 321 THR A C 1
ATOM 2373 O O . THR A 1 321 ? 30.363 4.131 -56.304 1.00 84.00 321 THR A O 1
ATOM 2376 N N . LEU A 1 322 ? 30.181 2.243 -57.491 1.00 87.56 322 LEU A N 1
ATOM 2377 C CA . LEU A 1 322 ? 31.144 1.462 -56.711 1.00 87.56 322 LEU A CA 1
ATOM 2378 C C . LEU A 1 322 ? 32.542 1.552 -57.333 1.00 87.56 322 LEU A C 1
ATOM 2380 O O . LEU A 1 322 ? 32.703 1.386 -58.537 1.00 87.56 322 LEU A O 1
ATOM 2384 N N . ALA A 1 323 ? 33.570 1.810 -56.532 1.00 87.75 323 ALA A N 1
ATOM 2385 C CA . ALA A 1 323 ? 34.954 1.644 -56.956 1.00 87.75 323 ALA A CA 1
ATOM 2386 C C . ALA A 1 323 ? 35.390 0.204 -56.680 1.00 87.75 323 ALA A C 1
ATOM 2388 O O . ALA A 1 323 ? 35.219 -0.291 -55.562 1.00 87.75 323 ALA A O 1
ATOM 2389 N N . ILE A 1 324 ? 35.944 -0.451 -57.694 1.00 88.44 324 ILE A N 1
ATOM 2390 C CA . ILE A 1 324 ? 36.277 -1.871 -57.641 1.00 88.44 324 ILE A CA 1
ATOM 2391 C C . ILE A 1 324 ? 37.714 -2.155 -58.060 1.00 88.44 324 ILE A C 1
ATOM 2393 O O . ILE A 1 324 ? 38.281 -1.466 -58.911 1.00 88.44 324 ILE A O 1
ATOM 2397 N N . GLU A 1 325 ? 38.256 -3.233 -57.507 1.00 87.00 325 GLU A N 1
ATOM 2398 C CA . GLU A 1 325 ? 39.544 -3.812 -57.880 1.00 87.00 325 GLU A CA 1
ATOM 2399 C C . GLU A 1 325 ? 39.378 -5.309 -58.199 1.00 87.00 325 GLU A C 1
ATOM 2401 O O . GLU A 1 325 ? 38.428 -5.937 -57.714 1.00 87.00 325 GLU A O 1
ATOM 2406 N N . PRO A 1 326 ? 40.255 -5.899 -59.034 1.00 82.81 326 PRO A N 1
ATOM 2407 C CA . PRO A 1 326 ? 40.278 -7.347 -59.249 1.00 82.81 326 PRO A CA 1
ATOM 2408 C C . PRO A 1 326 ? 40.399 -8.096 -57.911 1.00 82.81 326 PRO A C 1
ATOM 2410 O O . PRO A 1 326 ? 41.211 -7.709 -57.071 1.00 82.81 326 PRO A O 1
ATOM 2413 N N . ALA A 1 327 ? 39.552 -9.112 -57.697 1.00 74.81 327 ALA A N 1
ATOM 2414 C CA . ALA A 1 327 ? 39.430 -9.812 -56.412 1.00 74.81 327 ALA A CA 1
ATOM 2415 C C . ALA A 1 327 ? 40.638 -10.682 -56.042 1.00 74.81 327 ALA A C 1
ATOM 2417 O O . ALA A 1 327 ? 41.224 -11.310 -56.953 1.00 74.81 327 ALA A O 1
#

Secondary structure (DSSP, 8-state):
--TT-EEE----------BTB-PPP--SS-PPPPHHHHHHHHHHHHHHHHHHHHTT--HHHHHHHHHS--EEEHHHHHHTTS-S---SSHHHHHHHHTT-EEEETTEEEE---TTPPP---PPPHHHHHHHHHT-HHHHHHHHHHHHHHHHHHHHSTT-HHHHHHHHHHHHHHHHHHHHS-B-HHHHHHHHHHHHHHHHHTTS--SSHHHHHHHHHHHHHHHTSB--SS-SS--SPPHHHHHHHHHHHHHHHHHHHHHHHHHHTS--SSSHHHHTT-EEEEEEEETTEEEEEETTEEEEEE--S---TT-EEEEEEEETTEEEEEE-

Nearest PDB structures (foldseek):
  3viv-assembly1_A  TM=8.461E-01  e=6.749E-07  Pyrococcus horikoshii OT3
  6m4b-assembly1_B  TM=8.617E-01  e=2.635E-06  Pyrococcus horikoshii OT3
  2exd-assembly1_A  TM=7.684E-01  e=1.482E-04  Pyrococcus horikoshii OT3
  8z5g-assembly1_B  TM=4.782E-01  e=1.153E-05  Escherichia coli K-12